Protein AF-0000000086537326 (afdb_homodimer)

InterPro domains:
  IPR001839 Transforming growth factor-beta, C-terminal [PF00019] (50-152)
  IPR001839 Transforming growth factor-beta, C-terminal [PS51362] (28-153)
  IPR001839 Transforming growth factor-beta, C-terminal [SM00204] (51-153)
  IPR015615 Transforming growth factor-beta-like [PTHR11848] (39-153)
  IPR017948 Transforming growth factor beta, conserved site [PS00250] (69-84)
  IPR029034 Cystine-knot cytokine [G3DSA:2.10.90.10] (39-153)
  IPR029034 Cystine-knot cytokine [SSF57501] (43-153)

Secondary structure (DSSP, 8-state):
--------HHHHHHHHHHHHHHHHHHHHHHHHHHHHTTTHHHHHHTTSSBSEEE--EEEGGGGT-TTTEEE-SEEE--EEESB--SS--GGG---HHHHHHHHHHHH-TTT-PPP-EEEEEEEEEEEEEE-TTS-EEEE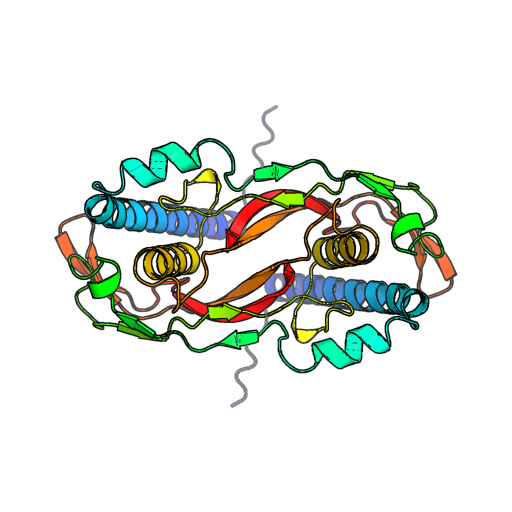EEEEEEEEEEEEE-/--------HHHHHHHHHHHHHHHHHHHHHHHHHTGGGGTHHHHHHTTSSBSEEE--EEEGGGGT-TTTEEE-SEEE--EEESB--SS--GGG---HHHHHHHHHHHH-TTT-PPP-EEEEEEEEEEEEEE-TTS-EEEEEEEEEEEEEEEEE-

Nearest PDB structures (foldseek):
  5hzw-assembly1_B-2  TM=9.729E-01  e=1.466E-15  Homo sapiens
  4fao-assembly3_M  TM=9.537E-01  e=1.421E-14  Homo sapiens
  6z3j-assembly1_A  TM=9.130E-01  e=2.292E-14  Homo sapiens
  3qb4-assembly3_A  TM=9.229E-01  e=7.576E-14  Homo sapiens
  7zjf-assembly1_B  TM=8.800E-01  e=4.986E-14  Homo sapiens

Radius of gyration: 21.29 Å; Cα contacts (8 Å, |Δi|>4): 535; chains: 2; bounding box: 53×62×52 Å

Solvent-accessible surface area (backbone atoms only — not comparable to full-atom values): 16467 Å² total; per-residue (Å²): 132,84,80,73,75,74,71,49,72,66,54,48,53,52,49,50,51,50,47,53,49,51,51,49,44,51,51,52,46,54,54,37,43,71,65,44,60,74,54,55,70,59,54,63,71,45,69,78,53,46,53,33,76,39,88,35,76,44,46,33,63,77,56,52,40,47,85,37,42,70,32,62,68,53,47,73,26,39,41,41,42,49,42,49,51,85,77,75,51,75,80,28,61,53,42,54,36,22,51,51,36,28,43,40,17,72,77,35,58,91,74,29,65,54,25,40,35,23,59,74,36,60,34,55,42,59,38,33,27,47,45,100,85,65,46,81,38,77,37,73,70,40,65,34,44,21,58,71,37,36,21,29,54,132,84,79,72,75,76,71,48,72,65,55,48,52,51,49,49,52,50,47,52,50,50,52,50,43,50,50,51,46,56,56,36,42,70,67,48,57,76,51,54,68,57,51,62,69,47,68,79,54,45,54,35,76,39,89,36,74,46,47,33,61,76,54,52,41,49,86,38,42,72,34,63,68,52,49,75,26,39,41,43,42,50,43,49,52,84,77,73,51,76,81,28,61,54,42,54,35,24,52,52,36,28,43,41,16,73,78,34,57,91,74,30,65,54,24,40,34,23,61,72,37,59,34,53,42,59,37,33,27,46,46,100,86,64,46,83,40,79,36,74,71,40,66,34,44,20,58,70,37,36,20,30,55

Sequence (306 aa):
MWSSRAMTYGELWIETRNEEATDEEDLIQRRSNLIYDTASRIRRNAKGNHCKKQSLYVEFKDIGWDSWILAPPGYDAFECAGVCSYPLTKHLTPTKHAIVQTLVSINSPQRAARACCVPTKLDPISLLYLDETGVVTYKYKYEGMVVAECGCRMWSSRAMTYGELWIETRNEEATDEEDLIQRRSNLIYDTASRIRRNAKGNHCKKQSLYVEFKDIGWDSWILAPPGYDAFECAGVCSYPLTKHLTPTKHAIVQTLVSINSPQRAARACCVPTKLDPISLLYLDETGVVTYKYKYEGMVVAECGCR

Organism: Oryzias melastigma (NCBI:txid30732)

pLDDT: mean 83.33, std 18.74, range [31.94, 98.88]

Structure (mmCIF, N/CA/C/O backbone):
data_AF-0000000086537326-model_v1
#
loop_
_entity.id
_entity.type
_entity.pdbx_description
1 polymer 'Bone morphogenetic protein 10'
#
loop_
_atom_site.group_PDB
_atom_site.id
_atom_site.type_symbol
_atom_site.label_atom_id
_atom_site.label_alt_id
_atom_site.label_comp_id
_atom_site.label_asym_id
_atom_site.label_entity_id
_atom_site.label_seq_id
_atom_site.pdbx_PDB_ins_code
_atom_site.Cartn_x
_atom_site.Cartn_y
_atom_site.Cartn_z
_atom_site.occupancy
_atom_site.B_iso_or_equiv
_atom_site.auth_seq_id
_atom_site.auth_comp_id
_atom_site.auth_asym_id
_atom_site.auth_atom_id
_atom_site.pdbx_PDB_model_num
ATOM 1 N N . MET A 1 1 ? -33.438 2.318 -22.125 1 31.94 1 MET A N 1
ATOM 2 C CA . MET A 1 1 ? -34 1.933 -20.844 1 31.94 1 MET A CA 1
ATOM 3 C C . MET A 1 1 ? -32.938 1.966 -19.734 1 31.94 1 MET A C 1
ATOM 5 O O . MET A 1 1 ? -31.953 1.242 -19.812 1 31.94 1 MET A O 1
ATOM 9 N N . TRP A 1 2 ? -32.688 3.193 -19.172 1 33.53 2 TRP A N 1
ATOM 10 C CA . TRP A 1 2 ? -31.656 3.588 -18.234 1 33.53 2 TRP A CA 1
ATOM 11 C C . TRP A 1 2 ? -31.828 2.846 -16.906 1 33.53 2 TRP A C 1
ATOM 13 O O . TRP A 1 2 ? -32.875 2.928 -16.266 1 33.53 2 TRP A O 1
ATOM 23 N N . SER A 1 3 ? -31.484 1.57 -16.875 1 38.84 3 SER A N 1
ATOM 24 C CA . SER A 1 3 ? -31.5 0.842 -15.602 1 38.84 3 SER A CA 1
ATOM 25 C C . SER A 1 3 ? -30.766 1.613 -14.516 1 38.84 3 SER A C 1
ATOM 27 O O . SER A 1 3 ? -29.547 1.783 -14.586 1 38.84 3 SER A O 1
ATOM 29 N N . SER A 1 4 ? -31.375 2.621 -13.945 1 43.84 4 SER A N 1
ATOM 30 C CA . SER A 1 4 ? -31.016 3.35 -12.727 1 43.84 4 SER A CA 1
ATOM 31 C C . SER A 1 4 ? -30.766 2.395 -11.57 1 43.84 4 SER A C 1
ATOM 33 O O . SER A 1 4 ? -31.703 1.808 -11.016 1 43.84 4 SER A O 1
ATOM 35 N N . ARG A 1 5 ? -29.797 1.729 -11.648 1 43.81 5 ARG A N 1
ATOM 36 C CA . ARG A 1 5 ? -29.469 0.963 -10.445 1 43.81 5 ARG A CA 1
ATOM 37 C C . ARG A 1 5 ? -29.562 1.832 -9.195 1 43.81 5 ARG A C 1
ATOM 39 O O . ARG A 1 5 ? -28.859 2.844 -9.086 1 43.81 5 ARG A O 1
ATOM 46 N N . ALA A 1 6 ? -30.578 1.852 -8.484 1 48.25 6 ALA A N 1
ATOM 47 C CA . ALA A 1 6 ? -30.828 2.471 -7.188 1 48.25 6 ALA A CA 1
ATOM 48 C C . ALA A 1 6 ? -29.75 2.076 -6.18 1 48.25 6 ALA A C 1
ATOM 50 O O . ALA A 1 6 ? -29.578 0.892 -5.887 1 48.25 6 ALA A O 1
ATOM 51 N N . MET A 1 7 ? -28.766 2.82 -6.121 1 50.78 7 MET A N 1
ATOM 52 C CA . MET A 1 7 ? -27.75 2.584 -5.098 1 50.78 7 MET A CA 1
ATOM 53 C C . MET A 1 7 ? -28.391 2.383 -3.73 1 50.78 7 MET A C 1
ATOM 55 O O . MET A 1 7 ? -29.312 3.113 -3.355 1 50.78 7 MET A O 1
ATOM 59 N N . THR A 1 8 ? -28.203 1.304 -3.129 1 59.75 8 THR A N 1
ATOM 60 C CA . THR A 1 8 ? -28.719 1.087 -1.781 1 59.75 8 THR A CA 1
ATOM 61 C C . THR A 1 8 ? -28.172 2.139 -0.82 1 59.75 8 THR A C 1
ATOM 63 O O . THR A 1 8 ? -27.156 2.795 -1.113 1 59.75 8 THR A O 1
ATOM 66 N N . TYR A 1 9 ? -28.953 2.367 0.201 1 57.56 9 TYR A N 1
ATOM 67 C CA . TYR A 1 9 ? -28.594 3.312 1.253 1 57.56 9 TYR A CA 1
ATOM 68 C C . TYR A 1 9 ? -27.188 3.064 1.756 1 57.56 9 TYR A C 1
ATOM 70 O O . TYR A 1 9 ? -26.453 4.012 2.053 1 57.56 9 TYR A O 1
ATOM 78 N N . GLY A 1 10 ? -26.766 1.819 1.824 1 57.97 10 GLY A N 1
ATOM 79 C CA . GLY A 1 10 ? -25.422 1.474 2.238 1 57.97 10 GLY A CA 1
ATOM 80 C C . GLY A 1 10 ? -24.359 1.92 1.247 1 57.97 10 GLY A C 1
ATOM 81 O O . GLY A 1 10 ? -23.312 2.424 1.643 1 57.97 10 GLY A O 1
ATOM 82 N N . GLU A 1 11 ? -24.641 1.682 0.073 1 58.84 11 GLU A N 1
ATOM 83 C CA . GLU A 1 11 ? -23.734 2.119 -0.985 1 58.84 11 GLU A CA 1
ATOM 84 C C . GLU A 1 11 ? -23.609 3.641 -1.004 1 58.84 11 GLU A C 1
ATOM 86 O O . GLU A 1 11 ? -22.516 4.172 -1.227 1 58.84 11 GLU A O 1
ATOM 91 N N . LEU A 1 12 ? -24.672 4.273 -0.717 1 57.16 12 LEU A N 1
ATOM 92 C CA . LEU A 1 12 ? -24.703 5.73 -0.675 1 57.16 12 LEU A CA 1
ATOM 93 C C . LEU A 1 12 ? -23.859 6.258 0.48 1 57.16 12 LEU A C 1
ATOM 95 O O . LEU A 1 12 ? -23.125 7.234 0.321 1 57.16 12 LEU A O 1
ATOM 99 N N . TRP A 1 13 ? -24.047 5.52 1.569 1 59.88 13 TRP A N 1
ATOM 100 C CA . TRP A 1 13 ? -23.281 5.922 2.742 1 59.88 13 TRP A CA 1
ATOM 101 C C . TRP A 1 13 ? -21.781 5.734 2.508 1 59.88 13 TRP A C 1
ATOM 103 O O . TRP A 1 13 ? -20.984 6.59 2.887 1 59.88 13 TRP A O 1
ATOM 113 N N . ILE A 1 14 ? -21.422 4.723 1.801 1 57.22 14 ILE A N 1
ATOM 114 C CA . ILE A 1 14 ? -20.031 4.445 1.491 1 57.22 14 ILE A CA 1
ATOM 115 C C . ILE A 1 14 ? -19.5 5.477 0.493 1 57.22 14 ILE A C 1
ATOM 117 O O . ILE A 1 14 ? -18.391 6 0.655 1 57.22 14 ILE A O 1
ATOM 121 N N . GLU A 1 15 ? -20.266 5.785 -0.392 1 60.03 15 GLU A N 1
ATOM 122 C CA . GLU A 1 15 ? -19.875 6.766 -1.4 1 60.03 15 GLU A CA 1
ATOM 123 C C . GLU A 1 15 ? -19.719 8.156 -0.785 1 60.03 15 GLU A C 1
ATOM 125 O O . GLU A 1 15 ? -18.797 8.891 -1.13 1 60.03 15 GLU A O 1
ATOM 130 N N . THR A 1 16 ? -20.594 8.516 0.042 1 60.38 16 THR A N 1
ATOM 131 C CA . THR A 1 16 ? -20.531 9.828 0.674 1 60.38 16 THR A CA 1
ATOM 132 C C . THR A 1 16 ? -19.312 9.938 1.585 1 60.38 16 THR A C 1
ATOM 134 O O . THR A 1 16 ? -18.641 10.969 1.614 1 60.38 16 THR A O 1
ATOM 137 N N . ARG A 1 17 ? -19.109 8.875 2.215 1 61.25 17 ARG A N 1
ATOM 138 C CA . ARG A 1 17 ? -17.953 8.852 3.105 1 61.25 17 ARG A CA 1
ATOM 139 C C . ARG A 1 17 ? -16.641 8.93 2.316 1 61.25 17 ARG A C 1
ATOM 141 O O . ARG A 1 17 ? -15.711 9.625 2.717 1 61.25 17 ARG A O 1
ATOM 148 N N . ASN A 1 18 ? -16.719 8.25 1.233 1 61.84 18 ASN A N 1
ATOM 149 C CA . ASN A 1 18 ? -15.555 8.281 0.348 1 61.84 18 ASN A CA 1
ATOM 150 C C . ASN A 1 18 ? -15.352 9.672 -0.257 1 61.84 18 ASN A C 1
ATOM 152 O O . ASN A 1 18 ? -14.219 10.133 -0.389 1 61.84 18 ASN A O 1
ATOM 156 N N . GLU A 1 19 ? -16.422 10.289 -0.566 1 65.12 19 GLU A N 1
ATOM 157 C CA . GLU A 1 19 ? -16.344 11.625 -1.132 1 65.12 19 GLU A CA 1
ATOM 158 C C . GLU A 1 19 ? -15.836 12.633 -0.103 1 65.12 19 GLU A C 1
ATOM 160 O O . GLU A 1 19 ? -15 13.484 -0.42 1 65.12 19 GLU A O 1
ATOM 165 N N . GLU A 1 20 ? -16.344 12.523 1.052 1 67.62 20 GLU A N 1
ATOM 166 C CA . GLU A 1 20 ? -15.883 13.406 2.127 1 67.62 20 GLU A CA 1
ATOM 167 C C . GLU A 1 20 ? -14.391 13.211 2.402 1 67.62 20 GLU A C 1
ATOM 169 O O . GLU A 1 20 ? -13.664 14.18 2.609 1 67.62 20 GLU A O 1
ATOM 174 N N . ALA A 1 21 ? -14.031 11.992 2.357 1 70.19 21 ALA A N 1
ATOM 175 C CA . ALA A 1 21 ? -12.625 11.68 2.584 1 70.19 21 ALA A CA 1
ATOM 176 C C . ALA A 1 21 ? -11.75 12.258 1.473 1 70.19 21 ALA A C 1
ATOM 178 O O . ALA A 1 21 ? -10.695 12.844 1.742 1 70.19 21 ALA A O 1
ATOM 179 N N . THR A 1 22 ? -12.234 12.156 0.281 1 70.81 22 THR A N 1
ATOM 180 C CA . THR A 1 22 ? -11.508 12.68 -0.866 1 70.81 22 THR A CA 1
ATOM 181 C C . THR A 1 22 ? -11.414 14.203 -0.796 1 70.81 22 THR A C 1
ATOM 183 O O . THR A 1 22 ? -10.367 14.781 -1.094 1 70.81 22 THR A O 1
ATOM 186 N N . ASP A 1 23 ? -12.492 14.797 -0.378 1 76.31 23 ASP A N 1
ATOM 187 C CA . ASP A 1 23 ? -12.508 16.25 -0.267 1 76.31 23 ASP A CA 1
ATOM 188 C C . ASP A 1 23 ? -11.555 16.734 0.825 1 76.31 23 ASP A C 1
ATOM 190 O O . ASP A 1 23 ? -10.875 17.75 0.658 1 76.31 23 ASP A O 1
ATOM 194 N N . GLU A 1 24 ? -11.547 15.953 1.865 1 77.81 24 GLU A N 1
ATOM 195 C CA . GLU A 1 24 ? -10.648 16.312 2.963 1 77.81 24 GLU A CA 1
ATOM 196 C C . GLU A 1 24 ? -9.188 16.172 2.549 1 77.81 24 GLU A C 1
ATOM 198 O O . GLU A 1 24 ? -8.359 17.016 2.9 1 77.81 24 GLU A O 1
ATOM 203 N N . GLU A 1 25 ? -8.953 15.172 1.833 1 76.94 25 GLU A N 1
ATOM 204 C CA . GLU A 1 25 ? -7.582 14.969 1.364 1 76.94 25 GLU A CA 1
ATOM 205 C C . GLU A 1 25 ? -7.16 16.078 0.403 1 76.94 25 GLU A C 1
ATOM 207 O O . GLU A 1 25 ? -6.008 16.516 0.424 1 76.94 25 GLU A O 1
ATOM 212 N N . ASP A 1 26 ? -8.07 16.406 -0.422 1 75.12 26 ASP A N 1
ATOM 213 C CA . ASP A 1 26 ? -7.801 17.531 -1.32 1 75.12 26 ASP A CA 1
ATOM 214 C C . ASP A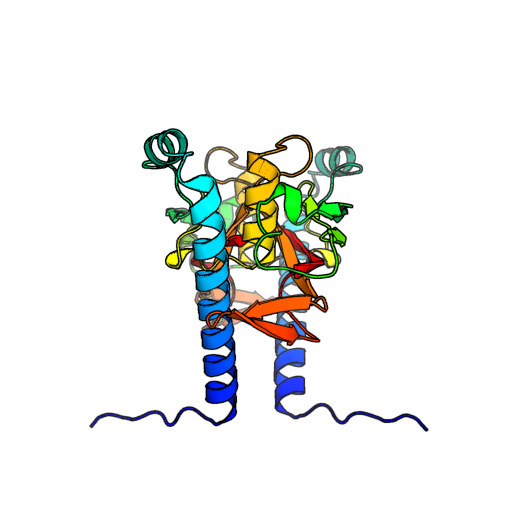 1 26 ? -7.508 18.797 -0.536 1 75.12 26 ASP A C 1
ATOM 216 O O . ASP A 1 26 ? -6.605 19.562 -0.893 1 75.12 26 ASP A O 1
ATOM 220 N N . LEU A 1 27 ? -8.25 19.031 0.444 1 75 27 LEU A N 1
ATOM 221 C CA . LEU A 1 27 ? -8.062 20.219 1.272 1 75 27 LEU A CA 1
ATOM 222 C C . LEU A 1 27 ? -6.707 20.188 1.971 1 75 27 LEU A C 1
ATOM 224 O O . LEU A 1 27 ? -6.016 21.219 2.037 1 75 27 LEU A O 1
ATOM 228 N N . ILE A 1 28 ? -6.336 19.062 2.418 1 75.88 28 ILE A N 1
ATOM 229 C CA . ILE A 1 28 ? -5.062 18.891 3.109 1 75.88 28 ILE A CA 1
ATOM 230 C C . ILE A 1 28 ? -3.912 19.203 2.156 1 75.88 28 ILE A C 1
ATOM 232 O O . ILE A 1 28 ? -2.941 19.859 2.539 1 75.88 28 ILE A O 1
ATOM 236 N N . GLN A 1 29 ? -4.062 18.719 1.008 1 73.56 29 GLN A N 1
ATOM 237 C CA . GLN A 1 29 ? -2.996 18.953 0.04 1 73.56 29 GLN A CA 1
ATOM 238 C C . GLN A 1 29 ? -2.896 20.422 -0.337 1 73.56 29 GLN A C 1
ATOM 240 O O . GLN A 1 29 ? -1.797 20.953 -0.498 1 73.56 29 GLN A O 1
ATOM 245 N N . ARG A 1 30 ? -3.98 21 -0.533 1 71.88 30 ARG A N 1
ATOM 246 C CA . ARG A 1 30 ? -3.982 22.422 -0.841 1 71.88 30 ARG A CA 1
ATOM 247 C C . ARG A 1 30 ? -3.297 23.234 0.261 1 71.88 30 ARG A C 1
ATOM 249 O O . ARG A 1 30 ? -2.541 24.156 -0.02 1 71.88 30 ARG A O 1
ATOM 256 N N . ARG A 1 31 ? -3.576 22.828 1.363 1 69.69 31 ARG A N 1
ATOM 257 C CA . ARG A 1 31 ? -2.988 23.516 2.51 1 69.69 31 ARG A CA 1
ATOM 258 C C . ARG A 1 31 ? -1.491 23.234 2.604 1 69.69 31 ARG A C 1
ATOM 260 O O . ARG A 1 31 ? -0.724 24.094 3.057 1 69.69 31 ARG A O 1
ATOM 267 N N . SER A 1 32 ? -1.117 22.109 2.199 1 68.56 32 SER A N 1
ATOM 268 C CA . SER A 1 32 ? 0.29 21.719 2.195 1 68.56 32 SER A CA 1
ATOM 269 C C . SER A 1 32 ? 1.045 22.391 1.051 1 68.56 32 SER A C 1
ATOM 271 O O . SER A 1 32 ? 2.213 22.75 1.199 1 68.56 32 SER A O 1
ATOM 273 N N . ASN A 1 33 ? 0.425 22.359 -0.082 1 59.12 33 ASN A N 1
ATOM 274 C CA . ASN A 1 33 ? 1.045 22.953 -1.261 1 59.12 33 ASN A CA 1
ATOM 275 C C . ASN A 1 33 ? 1.396 24.422 -1.028 1 59.12 33 ASN A C 1
ATOM 277 O O . ASN A 1 33 ? 2.373 24.938 -1.583 1 59.12 33 ASN A O 1
ATOM 281 N N . LEU A 1 34 ? 0.542 25.141 -0.314 1 55.34 34 LEU A N 1
ATOM 282 C CA . LEU A 1 34 ? 0.89 26.516 0.002 1 55.34 34 LEU A CA 1
ATOM 283 C C . LEU A 1 34 ? 2.275 26.594 0.632 1 55.34 34 LEU A C 1
ATOM 285 O O . LEU A 1 34 ? 2.99 27.594 0.447 1 55.34 34 LEU A O 1
ATOM 289 N N . ILE A 1 35 ? 2.639 25.609 1.314 1 53.41 35 ILE A N 1
ATOM 290 C CA . ILE A 1 35 ? 3.945 25.625 1.961 1 53.41 35 ILE A CA 1
ATOM 291 C C . ILE A 1 35 ? 5.02 25.188 0.966 1 53.41 35 ILE A C 1
ATOM 293 O O . ILE A 1 35 ? 6.125 25.734 0.957 1 53.41 35 ILE A O 1
ATOM 297 N N . TYR A 1 36 ? 4.664 24.25 0.222 1 53.47 36 TYR A N 1
ATOM 298 C CA . TYR A 1 36 ? 5.695 23.719 -0.655 1 53.47 36 TYR A CA 1
ATOM 299 C C . TYR A 1 36 ? 5.672 24.406 -2.014 1 53.47 36 TYR A C 1
ATOM 301 O O . TYR A 1 36 ? 6.285 23.922 -2.971 1 53.47 36 TYR A O 1
ATOM 309 N N . ASP A 1 37 ? 4.902 25.406 -2.191 1 47.31 37 ASP A N 1
ATOM 310 C CA . ASP A 1 37 ? 5.051 26.109 -3.453 1 47.31 37 ASP A CA 1
ATOM 311 C C . ASP A 1 37 ? 6.516 26.203 -3.871 1 47.31 37 ASP A C 1
ATOM 313 O O . ASP A 1 37 ? 6.824 26.547 -5.012 1 47.31 37 ASP A O 1
ATOM 317 N N . THR A 1 38 ? 7.426 26.422 -3.025 1 43.69 38 THR A N 1
ATOM 318 C CA . THR A 1 38 ? 8.797 26.609 -3.494 1 43.69 38 THR A CA 1
ATOM 319 C C . THR A 1 38 ? 9.32 25.344 -4.156 1 43.69 38 THR A C 1
ATOM 321 O O . THR A 1 38 ? 10.453 25.312 -4.633 1 43.69 38 THR A O 1
ATOM 324 N N . ALA A 1 39 ? 8.875 24.266 -3.842 1 42.88 39 ALA A N 1
ATOM 325 C CA . ALA A 1 39 ? 9.531 23.109 -4.445 1 42.88 39 ALA A CA 1
ATOM 326 C C . ALA A 1 39 ? 9.266 23.062 -5.949 1 42.88 39 ALA A C 1
ATOM 328 O O . ALA A 1 39 ? 8.328 22.391 -6.395 1 42.88 39 ALA A O 1
ATOM 329 N N . SER A 1 40 ? 9.078 23.938 -6.605 1 45.88 40 SER A N 1
ATOM 330 C CA . SER A 1 40 ? 9.117 24.141 -8.055 1 45.88 40 SER A CA 1
ATOM 331 C C . SER A 1 40 ? 10.055 23.141 -8.727 1 45.88 40 SER A C 1
ATOM 333 O O . SER A 1 40 ? 9.766 22.656 -9.82 1 45.88 40 SER A O 1
ATOM 335 N N . ARG A 1 41 ? 11.289 23.109 -8.25 1 44.22 41 ARG A N 1
ATOM 336 C CA . ARG A 1 41 ? 12.328 22.312 -8.883 1 44.22 41 ARG A CA 1
ATOM 337 C C . ARG A 1 41 ? 12.016 20.812 -8.75 1 44.22 41 ARG A C 1
ATOM 339 O O . ARG A 1 41 ? 12.414 20.016 -9.602 1 44.22 41 ARG A O 1
ATOM 346 N N . ILE A 1 42 ? 11.383 20.422 -7.684 1 47.5 42 ILE A N 1
ATOM 347 C CA . ILE A 1 42 ? 11.117 19 -7.496 1 47.5 42 ILE A CA 1
ATOM 348 C C . ILE A 1 42 ? 10.047 18.531 -8.484 1 47.5 42 ILE A C 1
ATOM 350 O O . ILE A 1 42 ? 10.109 17.422 -9.008 1 47.5 42 ILE A O 1
ATOM 354 N N . ARG A 1 43 ? 9.008 19.484 -8.812 1 49.97 43 ARG A N 1
ATOM 355 C CA . ARG A 1 43 ? 7.973 19.109 -9.773 1 49.97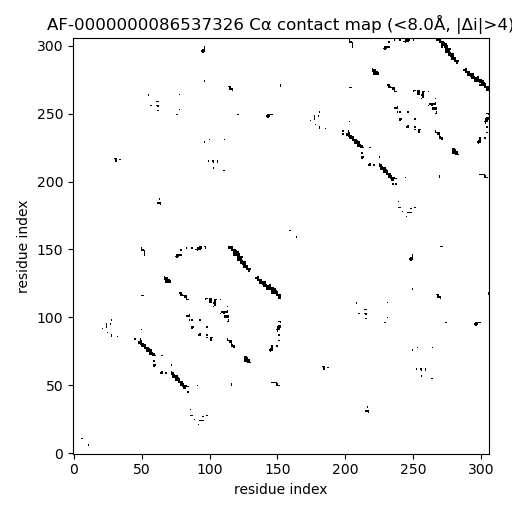 43 ARG A CA 1
ATOM 356 C C . ARG A 1 43 ? 8.594 18.75 -11.125 1 49.97 43 ARG A C 1
ATOM 358 O O . ARG A 1 43 ? 8.039 17.922 -11.859 1 49.97 43 ARG A O 1
ATOM 365 N N . ARG A 1 44 ? 9.609 19.531 -11.445 1 47.84 44 ARG A N 1
ATOM 366 C CA . ARG A 1 44 ? 10.117 19.359 -12.797 1 47.84 44 ARG A CA 1
ATOM 367 C C . ARG A 1 44 ? 10.641 17.938 -13.008 1 47.84 44 ARG A C 1
ATOM 369 O O . ARG A 1 44 ? 10.492 17.359 -14.086 1 47.84 44 ARG A O 1
ATOM 376 N N . ASN A 1 45 ? 11.383 17.531 -12.047 1 46.19 45 ASN A N 1
ATOM 377 C CA . ASN A 1 45 ? 12.039 16.25 -12.258 1 46.19 45 ASN A CA 1
ATOM 378 C C . ASN A 1 45 ? 11.07 15.078 -12.094 1 46.19 45 ASN A C 1
ATOM 380 O O . ASN A 1 45 ? 11.406 13.938 -12.406 1 46.19 45 ASN A O 1
ATOM 384 N N . ALA A 1 46 ? 9.938 15.375 -11.438 1 52.62 46 ALA A N 1
ATOM 385 C CA . ALA A 1 46 ? 8.969 14.305 -11.195 1 52.62 46 ALA A CA 1
ATOM 386 C C . ALA A 1 46 ? 8.266 13.906 -12.484 1 52.62 46 ALA A C 1
ATOM 388 O O . ALA A 1 46 ? 7.43 12.992 -12.484 1 52.62 46 ALA A O 1
ATOM 389 N N . LYS A 1 47 ? 8.336 14.664 -13.43 1 54.44 47 LYS A N 1
ATOM 390 C CA . LYS A 1 47 ? 7.523 14.5 -14.641 1 54.44 47 LYS A CA 1
ATOM 391 C C . LYS A 1 47 ? 7.578 13.062 -15.148 1 54.44 47 LYS A C 1
ATOM 393 O O . LYS A 1 47 ? 6.578 12.539 -15.641 1 54.44 47 LYS A O 1
ATOM 398 N N . GLY A 1 48 ? 8.656 12.367 -15.031 1 64.69 48 GLY A N 1
ATOM 399 C CA . GLY A 1 48 ? 8.672 11.18 -15.859 1 64.69 48 GLY A CA 1
ATOM 400 C C . GLY A 1 48 ? 8.43 9.898 -15.086 1 64.69 48 GLY A C 1
ATOM 401 O O . GLY A 1 48 ? 7.91 8.922 -15.625 1 64.69 48 GLY A O 1
ATOM 402 N N . ASN A 1 49 ? 8.719 9.773 -13.688 1 86.94 49 ASN A N 1
ATOM 403 C CA . ASN A 1 49 ? 8.633 8.453 -13.062 1 86.94 49 ASN A CA 1
ATOM 404 C C . ASN A 1 49 ? 7.641 8.445 -11.906 1 86.94 49 ASN A C 1
ATOM 406 O O . ASN A 1 49 ? 7.984 8.039 -10.797 1 86.94 49 ASN A O 1
ATOM 410 N N . HIS A 1 50 ? 6.348 8.914 -12.281 1 92.38 50 HIS A N 1
ATOM 411 C CA . HIS A 1 50 ? 5.324 8.953 -11.242 1 92.38 50 HIS A CA 1
ATOM 412 C C . HIS A 1 50 ? 4.66 7.59 -11.07 1 92.38 50 HIS A C 1
ATOM 414 O O . HIS A 1 50 ? 4.676 6.766 -11.984 1 92.38 50 HIS A O 1
ATOM 420 N N . CYS A 1 51 ? 4.094 7.434 -9.945 1 96.56 51 CYS A N 1
ATOM 421 C CA . CYS A 1 51 ? 3.357 6.215 -9.633 1 96.56 51 CYS A CA 1
ATOM 422 C C . CYS A 1 51 ? 2.268 5.957 -10.672 1 96.56 51 CYS A C 1
ATOM 424 O O . CYS A 1 51 ? 1.393 6.801 -10.875 1 96.56 51 CYS A O 1
ATOM 426 N N . LYS A 1 52 ? 2.361 4.809 -11.281 1 96.62 52 LYS A N 1
ATOM 427 C CA . LYS A 1 52 ? 1.372 4.457 -12.297 1 96.62 52 LYS A CA 1
ATOM 428 C C . LYS A 1 52 ? 1.344 2.953 -12.539 1 96.62 52 LYS A C 1
ATOM 430 O O . LYS A 1 52 ? 2.26 2.234 -12.133 1 96.62 52 LYS A O 1
ATOM 435 N N . LYS A 1 53 ? 0.262 2.586 -13.195 1 97.62 53 LYS A N 1
ATOM 436 C CA . LYS A 1 53 ? 0.115 1.197 -13.617 1 97.62 53 LYS A CA 1
ATOM 437 C C . LYS A 1 53 ? 1.052 0.875 -14.781 1 97.62 53 LYS A C 1
ATOM 439 O O . LYS A 1 53 ? 1.13 1.632 -15.75 1 97.62 53 LYS A O 1
ATOM 444 N N . GLN A 1 54 ? 1.809 -0.192 -14.625 1 97.38 54 GLN A N 1
ATOM 445 C CA . GLN A 1 54 ? 2.744 -0.625 -15.656 1 97.38 54 GLN A CA 1
ATOM 446 C C . GLN A 1 54 ? 2.471 -2.066 -16.078 1 97.38 54 GLN A C 1
ATOM 448 O O . GLN A 1 54 ? 1.864 -2.834 -15.328 1 97.38 54 GLN A O 1
ATOM 453 N N . SER A 1 55 ? 2.92 -2.391 -17.281 1 98.06 55 SER A N 1
ATOM 454 C CA . SER A 1 55 ? 2.701 -3.732 -17.797 1 98.06 55 SER A CA 1
ATOM 455 C C . SER A 1 55 ? 3.533 -4.766 -17.047 1 98.06 55 SER A C 1
ATOM 457 O O . SER A 1 55 ? 4.672 -4.492 -16.672 1 98.06 55 SER A O 1
ATOM 459 N N . LEU A 1 56 ? 2.912 -5.883 -16.797 1 98.25 56 LEU A N 1
ATOM 460 C CA . LEU A 1 56 ? 3.559 -7.062 -16.234 1 98.25 56 LEU A CA 1
ATOM 461 C C . LEU A 1 56 ? 2.787 -8.328 -16.594 1 98.25 56 LEU A C 1
ATOM 463 O O . LEU A 1 56 ? 1.695 -8.562 -16.078 1 98.25 56 LEU A O 1
ATOM 467 N N . TYR A 1 57 ? 3.266 -9.086 -17.438 1 98.56 57 TYR A N 1
ATOM 468 C CA . TYR A 1 57 ? 2.691 -10.383 -17.781 1 98.56 57 TYR A CA 1
ATOM 469 C C . TYR A 1 57 ? 3.305 -11.492 -16.922 1 98.56 57 TYR A C 1
ATOM 471 O O . TYR A 1 57 ? 4.523 -11.539 -16.75 1 98.56 57 TYR A O 1
ATOM 479 N N . VAL A 1 58 ? 2.494 -12.336 -16.422 1 98 58 VAL A N 1
ATOM 480 C CA . VAL A 1 58 ? 2.943 -13.406 -15.531 1 98 58 VAL A CA 1
ATOM 481 C C . VAL A 1 58 ? 2.543 -14.758 -16.109 1 98 58 VAL A C 1
ATOM 483 O O . VAL A 1 58 ? 1.378 -14.977 -16.453 1 98 58 VAL A O 1
ATOM 486 N N . GLU A 1 59 ? 3.527 -15.586 -16.203 1 97.56 59 GLU A N 1
ATOM 487 C CA . GLU A 1 59 ? 3.266 -16.984 -16.5 1 97.56 59 GLU A CA 1
ATOM 488 C C . GLU A 1 59 ? 3.248 -17.828 -15.227 1 97.56 59 GLU A C 1
ATOM 490 O O . GLU A 1 59 ? 4.188 -17.781 -14.43 1 97.56 59 GLU A O 1
ATOM 495 N N . PHE A 1 60 ? 2.207 -18.641 -15.125 1 96.06 60 PHE A N 1
ATOM 496 C CA . PHE A 1 60 ? 2.055 -19.406 -13.891 1 96.06 60 PHE A CA 1
ATOM 497 C C . PHE A 1 60 ? 3.203 -20.391 -13.727 1 96.06 60 PHE A C 1
ATOM 499 O O . PHE A 1 60 ? 3.617 -20.688 -12.609 1 96.06 60 PHE A O 1
ATOM 506 N N . LYS A 1 61 ? 3.703 -20.781 -14.75 1 94.69 61 LYS A N 1
ATOM 507 C CA . LYS A 1 61 ? 4.848 -21.688 -14.695 1 94.69 61 LYS A CA 1
ATOM 508 C C . LYS A 1 61 ? 6.051 -21 -14.047 1 94.69 61 LYS A C 1
ATOM 510 O O . LYS A 1 61 ? 6.805 -21.641 -13.305 1 94.69 61 LYS A O 1
ATOM 515 N N . ASP A 1 62 ? 6.262 -19.703 -14.297 1 92.75 62 ASP A N 1
ATOM 516 C CA . ASP A 1 62 ? 7.422 -18.969 -13.805 1 92.75 62 ASP A CA 1
ATOM 517 C C . ASP A 1 62 ? 7.379 -18.828 -12.289 1 92.75 62 ASP A C 1
ATOM 519 O O . ASP A 1 62 ? 8.414 -18.625 -11.648 1 92.75 62 ASP A O 1
ATOM 523 N N . ILE A 1 63 ? 6.18 -18.953 -11.719 1 93.31 63 ILE A N 1
ATOM 524 C CA . ILE A 1 63 ? 6.074 -18.766 -10.273 1 93.31 63 ILE A CA 1
ATOM 525 C C . ILE A 1 63 ? 5.723 -20.094 -9.609 1 93.31 63 ILE A C 1
ATOM 527 O O . ILE A 1 63 ? 5.367 -20.141 -8.43 1 93.31 63 ILE A O 1
ATOM 531 N N . GLY A 1 64 ? 5.668 -21.109 -10.375 1 91.19 64 GLY A N 1
ATOM 532 C CA . GLY A 1 64 ? 5.492 -22.453 -9.844 1 91.19 64 GLY A CA 1
ATOM 533 C C . GLY A 1 64 ? 4.039 -22.797 -9.586 1 91.19 64 GLY A C 1
ATOM 534 O O . GLY A 1 64 ? 3.746 -23.688 -8.781 1 91.19 64 GLY A O 1
ATOM 535 N N . TRP 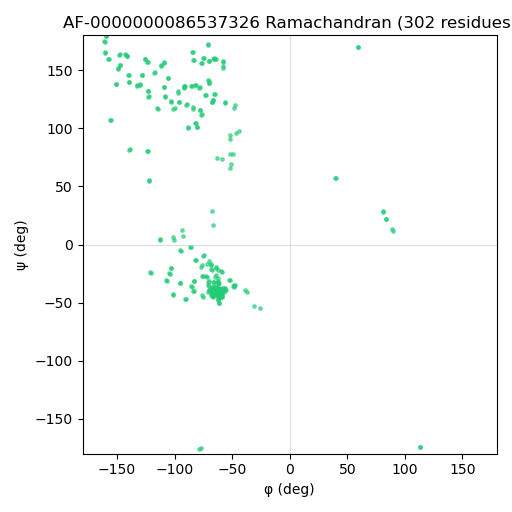A 1 65 ? 3.141 -22.094 -10.242 1 93.12 65 TRP A N 1
ATOM 536 C CA . TRP A 1 65 ? 1.725 -22.312 -9.977 1 93.12 65 TRP A CA 1
ATOM 537 C C . TRP A 1 65 ? 1.104 -23.203 -11.055 1 93.12 65 TRP A C 1
ATOM 539 O O . TRP A 1 65 ? -0.084 -23.531 -10.992 1 93.12 65 TRP A O 1
ATOM 549 N N . ASP A 1 66 ? 1.889 -23.625 -11.875 1 93.19 66 ASP A N 1
ATOM 550 C CA . ASP A 1 66 ? 1.373 -24.422 -12.984 1 93.19 66 ASP A CA 1
ATOM 551 C C . ASP A 1 66 ? 0.979 -25.828 -12.523 1 93.19 66 ASP A C 1
ATOM 553 O O . ASP A 1 66 ? 0.294 -26.547 -13.25 1 93.19 66 ASP A O 1
ATOM 557 N N . SER A 1 67 ? 1.272 -26.234 -11.367 1 91.12 67 SER A N 1
ATOM 558 C CA . SER A 1 67 ? 0.898 -27.547 -10.852 1 91.12 67 SER A CA 1
ATOM 559 C C . SER A 1 67 ? -0.58 -27.578 -10.477 1 91.12 67 SER A C 1
ATOM 561 O O . SER A 1 67 ? -1.184 -28.656 -10.438 1 91.12 67 SER A O 1
ATOM 563 N N . TRP A 1 68 ? -1.084 -26.438 -10.141 1 92.69 68 TRP A N 1
ATOM 564 C CA . TRP A 1 68 ? -2.471 -26.453 -9.688 1 92.69 68 TRP A CA 1
ATOM 565 C C . TRP A 1 68 ? -3.348 -25.578 -10.57 1 92.69 68 TRP A C 1
ATOM 567 O O . TRP A 1 68 ? -4.57 -25.734 -10.602 1 92.69 68 TRP A O 1
ATOM 577 N N . ILE A 1 69 ? -2.797 -24.609 -11.227 1 95.56 69 ILE A N 1
ATOM 578 C CA . ILE A 1 69 ? -3.561 -23.828 -12.195 1 95.56 69 ILE A CA 1
ATOM 579 C C . ILE A 1 69 ? -3.471 -24.484 -13.57 1 95.56 69 ILE A C 1
ATOM 581 O O . ILE A 1 69 ? -2.385 -24.594 -14.141 1 95.56 69 ILE A O 1
ATOM 585 N N . LEU A 1 70 ? -4.598 -24.828 -14.07 1 97.5 70 LEU A N 1
ATOM 586 C CA . LEU A 1 70 ? -4.648 -25.531 -15.344 1 97.5 70 LEU A CA 1
ATOM 587 C C . LEU A 1 70 ? -4.758 -24.547 -16.5 1 97.5 70 LEU A C 1
ATOM 589 O O . LEU A 1 70 ? -4.176 -24.781 -17.562 1 97.5 70 LEU A O 1
ATOM 593 N N . ALA A 1 71 ? -5.621 -23.625 -16.375 1 97.94 71 ALA A N 1
ATOM 594 C CA . ALA A 1 71 ? -5.805 -22.594 -17.406 1 97.94 71 ALA A CA 1
ATOM 595 C C . ALA A 1 71 ? -6.262 -21.281 -16.781 1 97.94 71 ALA A C 1
ATOM 597 O O . ALA A 1 71 ? -7.008 -21.266 -15.797 1 97.94 71 ALA A O 1
ATOM 598 N N . PRO A 1 72 ? -5.945 -20.047 -17.391 1 98.5 72 PRO A N 1
ATOM 599 C CA . PRO A 1 72 ? -5.016 -19.891 -18.516 1 98.5 72 PRO A CA 1
ATOM 600 C C . PRO A 1 72 ? -3.561 -20.125 -18.125 1 98.5 72 PRO A C 1
ATOM 602 O O . PRO A 1 72 ? -3.27 -20.344 -16.938 1 98.5 72 PRO A O 1
ATOM 605 N N . PRO A 1 73 ? -2.594 -20.156 -19.125 1 98.25 73 PRO A N 1
ATOM 606 C CA . PRO A 1 73 ? -1.185 -20.359 -18.766 1 98.25 73 PRO A CA 1
ATOM 607 C C . PRO A 1 73 ? -0.566 -19.125 -18.109 1 98.25 73 PRO A C 1
ATOM 609 O O . PRO A 1 73 ? 0.45 -19.25 -17.422 1 98.25 73 PRO A O 1
ATOM 612 N N . GLY A 1 74 ? -1.107 -18 -18.438 1 98.5 74 GLY A N 1
ATOM 613 C CA . GLY A 1 74 ? -0.643 -16.734 -17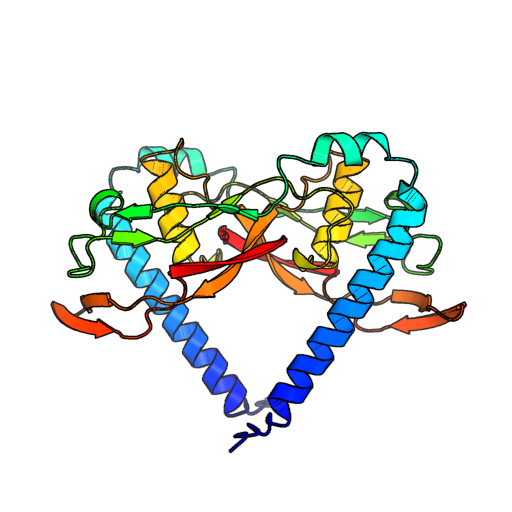.906 1 98.5 74 GLY A CA 1
ATOM 614 C C . GLY A 1 74 ? -1.658 -15.609 -18.047 1 98.5 74 GLY A C 1
ATOM 615 O O . GLY A 1 74 ? -2.771 -15.836 -18.531 1 98.5 74 GLY A O 1
ATOM 616 N N . TYR A 1 75 ? -1.353 -14.484 -17.516 1 98.62 75 TYR A N 1
ATOM 617 C CA . TYR A 1 75 ? -2.283 -13.359 -17.547 1 98.62 75 TYR A CA 1
ATOM 618 C C . TYR A 1 75 ? -1.549 -12.039 -17.375 1 98.62 75 TYR A C 1
ATOM 620 O O . TYR A 1 75 ? -0.384 -12.016 -16.969 1 98.62 75 TYR A O 1
ATOM 628 N N . ASP A 1 76 ? -2.176 -11.016 -17.781 1 98.75 76 ASP A N 1
ATOM 629 C CA . ASP A 1 76 ? -1.653 -9.672 -17.531 1 98.75 76 ASP A CA 1
ATOM 630 C C . ASP A 1 76 ? -1.986 -9.211 -16.125 1 98.75 76 ASP A C 1
ATOM 632 O O . ASP A 1 76 ? -3.09 -8.727 -15.867 1 98.75 76 ASP A O 1
ATOM 636 N N . ALA A 1 77 ? -0.969 -9.305 -15.25 1 98.81 77 ALA A N 1
ATOM 637 C CA . ALA A 1 77 ? -1.165 -8.945 -13.852 1 98.81 77 ALA A CA 1
ATOM 638 C C . ALA A 1 77 ? -1.017 -7.441 -13.648 1 98.81 77 ALA A C 1
ATOM 640 O O . ALA A 1 77 ? -1.621 -6.867 -12.734 1 98.81 77 ALA A O 1
ATOM 641 N N . PHE A 1 78 ? -0.187 -6.84 -14.445 1 98.62 78 PHE A N 1
ATOM 642 C CA . PHE A 1 78 ? 0.244 -5.457 -14.297 1 98.62 78 PHE A CA 1
ATOM 643 C C . PHE A 1 78 ? 0.924 -5.246 -12.945 1 98.62 78 PHE A C 1
ATOM 645 O O . PHE A 1 78 ? 1.047 -6.18 -12.156 1 98.62 78 PHE A O 1
ATOM 652 N N . GLU A 1 79 ? 1.53 -4.121 -12.766 1 98.31 79 GLU A N 1
ATOM 653 C CA . GLU A 1 79 ? 2.15 -3.723 -11.5 1 98.31 79 GLU A CA 1
ATOM 654 C C . GLU A 1 79 ? 2.059 -2.213 -11.297 1 98.31 79 GLU A C 1
ATOM 656 O O . GLU A 1 79 ? 1.809 -1.466 -12.25 1 98.31 79 GLU A O 1
ATOM 661 N N . CYS A 1 80 ? 2.094 -1.829 -10.047 1 98.06 80 CYS A N 1
ATOM 662 C CA . CYS A 1 80 ? 2.205 -0.413 -9.711 1 98.06 80 CYS A CA 1
ATOM 663 C C . CYS A 1 80 ? 3.654 -0.029 -9.438 1 98.06 80 CYS A C 1
ATOM 665 O O . CYS A 1 80 ? 4.312 -0.635 -8.594 1 98.06 80 CYS A O 1
ATOM 667 N N . ALA A 1 81 ? 4.117 0.921 -10.195 1 95.94 81 ALA A N 1
ATOM 668 C CA . ALA A 1 81 ? 5.504 1.352 -10.055 1 95.94 81 ALA A CA 1
ATOM 669 C C . ALA A 1 81 ? 5.633 2.861 -10.242 1 95.94 81 ALA A C 1
ATOM 671 O O . ALA A 1 81 ? 4.73 3.506 -10.781 1 95.94 81 ALA A O 1
ATOM 672 N N . GLY A 1 82 ? 6.793 3.377 -9.797 1 94.81 82 GLY A N 1
ATOM 673 C CA . GLY A 1 82 ? 7.051 4.809 -9.852 1 94.81 82 GLY A CA 1
ATOM 674 C C . GLY A 1 82 ? 7.137 5.457 -8.484 1 94.81 82 GLY A C 1
ATOM 675 O O . GLY A 1 82 ? 7.059 4.773 -7.465 1 94.81 82 GLY A O 1
ATOM 676 N N . VAL A 1 83 ? 7.254 6.762 -8.453 1 94.38 83 VAL A N 1
ATOM 677 C CA . VAL A 1 83 ? 7.551 7.484 -7.215 1 94.38 83 VAL A CA 1
ATOM 678 C C . VAL A 1 83 ? 6.316 8.258 -6.762 1 94.38 83 VAL A C 1
ATOM 680 O O . VAL A 1 83 ? 5.633 8.883 -7.578 1 94.38 83 VAL A O 1
ATOM 683 N N . CYS A 1 84 ? 6.098 8.125 -5.449 1 94.19 84 CYS A N 1
ATOM 684 C CA . CYS A 1 84 ? 5.102 8.984 -4.816 1 94.19 84 CYS A CA 1
ATOM 685 C C . CYS A 1 84 ? 5.73 10.289 -4.344 1 94.19 84 CYS A C 1
ATOM 687 O O . CYS A 1 84 ? 6.375 10.328 -3.291 1 94.19 84 CYS A O 1
ATOM 689 N N . SER A 1 85 ? 5.5 11.289 -5.141 1 89.06 85 SER A N 1
ATOM 690 C CA . SER A 1 85 ? 6.098 12.586 -4.848 1 89.06 85 SER A CA 1
ATOM 691 C C . SER A 1 85 ? 5.031 13.641 -4.59 1 89.06 85 SER A C 1
ATOM 693 O O . SER A 1 85 ? 3.982 13.641 -5.238 1 89.06 85 SER A O 1
ATOM 695 N N . TYR A 1 86 ? 5.457 14.531 -3.717 1 86.88 86 TYR A N 1
ATOM 696 C CA . TYR A 1 86 ? 4.512 15.594 -3.379 1 86.88 86 TYR A CA 1
ATOM 697 C C . TYR A 1 86 ? 4.465 16.656 -4.473 1 86.88 86 TYR A C 1
ATOM 699 O O . TYR A 1 86 ? 5.496 17.016 -5.031 1 86.88 86 TYR A O 1
ATOM 707 N N . PRO A 1 87 ? 3.301 17.125 -4.879 1 87.69 87 PRO A N 1
ATOM 708 C CA . PRO A 1 87 ? 1.962 16.812 -4.367 1 87.69 87 PRO A CA 1
ATOM 709 C C . PRO A 1 87 ? 1.396 15.516 -4.93 1 87.69 87 PRO A C 1
ATOM 711 O O . PRO A 1 87 ? 1.646 15.172 -6.09 1 87.69 87 PRO A O 1
ATOM 714 N N . LEU A 1 88 ? 0.813 14.797 -4.027 1 87.56 88 LEU A N 1
ATOM 715 C CA . LEU A 1 88 ? 0.153 13.57 -4.465 1 87.56 88 LEU A CA 1
ATOM 716 C C . LEU A 1 88 ? -1.171 13.883 -5.156 1 87.56 88 LEU A C 1
ATOM 718 O O . LEU A 1 88 ? -2.113 14.359 -4.516 1 87.56 88 LEU A O 1
ATOM 722 N N . THR A 1 89 ? -1.223 13.641 -6.418 1 84.06 89 THR A N 1
ATOM 723 C CA . THR A 1 89 ? -2.4 13.977 -7.211 1 84.06 89 THR A CA 1
ATOM 724 C C . THR A 1 89 ? -3.594 13.117 -6.797 1 84.06 89 THR A C 1
ATOM 726 O O . THR A 1 89 ? -3.422 12.047 -6.223 1 84.06 89 THR A O 1
ATOM 729 N N . LYS A 1 90 ? -4.75 13.641 -7.148 1 83 90 LYS A N 1
ATOM 730 C CA . LYS A 1 90 ? -6.008 13.016 -6.746 1 83 90 LYS A CA 1
ATOM 731 C C . LYS A 1 90 ? -6.133 11.609 -7.32 1 83 90 LYS A C 1
ATOM 733 O O . LYS A 1 90 ? -6.719 10.727 -6.691 1 83 90 LYS A O 1
ATOM 738 N N . HIS A 1 91 ? -5.617 11.375 -8.453 1 88.06 91 HIS A N 1
ATOM 739 C CA . HIS A 1 91 ? -5.781 10.078 -9.102 1 88.06 91 HIS A CA 1
ATOM 740 C C . HIS A 1 91 ? -5.02 8.992 -8.352 1 88.06 91 HIS A C 1
ATOM 742 O O . HIS A 1 91 ? -5.285 7.801 -8.539 1 88.06 91 HIS A O 1
ATOM 748 N N . LEU A 1 92 ? -4.09 9.469 -7.516 1 91.62 92 LEU A N 1
ATOM 749 C CA . LEU A 1 92 ? -3.332 8.508 -6.719 1 91.62 92 LEU A CA 1
ATOM 750 C C . LEU A 1 92 ? -4.074 8.164 -5.43 1 91.62 92 LEU A C 1
ATOM 752 O O . LEU A 1 92 ? -3.619 7.324 -4.652 1 91.62 92 LEU A O 1
ATOM 756 N N . THR A 1 93 ? -5.137 8.727 -5.199 1 90.69 93 THR A N 1
ATOM 757 C CA . THR A 1 93 ? -6 8.492 -4.051 1 90.69 93 THR A CA 1
ATOM 758 C C . THR A 1 93 ? -5.176 8.297 -2.781 1 90.69 93 THR A C 1
ATOM 760 O O . THR A 1 93 ? -5.328 7.297 -2.078 1 90.69 93 THR A O 1
ATOM 763 N N . PRO A 1 94 ? -4.359 9.289 -2.451 1 94.81 94 PRO A N 1
ATOM 764 C CA . PRO A 1 94 ? -3.504 9.117 -1.274 1 94.81 94 PRO A CA 1
ATOM 765 C C . PRO A 1 94 ? -4.289 9.156 0.035 1 94.81 94 PRO A C 1
ATOM 767 O O . PRO A 1 94 ? -5.254 9.914 0.158 1 94.81 94 PRO A O 1
ATOM 770 N N . THR A 1 95 ? -3.883 8.281 0.986 1 95.38 95 THR A N 1
ATOM 771 C CA . THR A 1 95 ? -4.379 8.438 2.35 1 95.38 95 THR A CA 1
ATOM 772 C C . THR A 1 95 ? -3.773 9.68 3.006 1 95.38 95 THR A C 1
ATOM 774 O O . THR A 1 95 ? -2.738 10.18 2.561 1 95.38 95 THR A O 1
ATOM 777 N N . LYS A 1 96 ? -4.445 10.18 4.023 1 94.69 96 LYS A N 1
ATOM 778 C CA . LYS A 1 96 ? -3.859 11.281 4.781 1 94.69 96 LYS A CA 1
ATOM 779 C C . LYS A 1 96 ? -2.482 10.898 5.324 1 94.69 96 LYS A C 1
ATOM 781 O O . LYS A 1 96 ? -1.552 11.711 5.285 1 94.69 96 LYS A O 1
ATOM 786 N N . HIS A 1 97 ? -2.406 9.656 5.746 1 97.94 97 HIS A N 1
ATOM 787 C CA . HIS A 1 97 ? -1.119 9.188 6.242 1 97.94 97 HIS A CA 1
ATOM 788 C C . HIS A 1 97 ? -0.051 9.25 5.156 1 97.94 97 HIS A C 1
ATOM 790 O O . HIS A 1 97 ? 1.092 9.625 5.426 1 97.94 97 HIS A O 1
ATOM 796 N N . ALA A 1 98 ? -0.401 8.844 3.984 1 97.44 98 ALA A N 1
ATOM 797 C CA . ALA A 1 98 ? 0.547 8.875 2.875 1 97.44 98 ALA A CA 1
ATOM 798 C C . ALA A 1 98 ? 1.03 10.297 2.605 1 97.44 98 ALA A C 1
ATOM 800 O O . ALA A 1 98 ? 2.209 10.516 2.32 1 97.44 98 ALA A O 1
ATOM 801 N N . ILE A 1 99 ? 0.147 11.25 2.666 1 95 99 ILE A N 1
ATOM 802 C CA . ILE A 1 99 ? 0.498 12.656 2.469 1 95 99 ILE A CA 1
ATOM 803 C C . ILE A 1 99 ? 1.478 13.094 3.555 1 95 99 ILE A C 1
ATOM 805 O O . ILE A 1 99 ? 2.527 13.672 3.256 1 95 99 ILE A O 1
ATOM 809 N N . VAL A 1 100 ? 1.17 12.766 4.789 1 95.81 100 VAL A N 1
ATOM 810 C CA . VAL A 1 100 ? 1.995 13.148 5.934 1 95.81 100 VAL A CA 1
ATOM 811 C C . VAL A 1 100 ? 3.387 12.531 5.789 1 95.81 100 VAL A C 1
ATOM 813 O O . VAL A 1 100 ? 4.395 13.227 5.926 1 95.81 100 VAL A O 1
ATOM 816 N N . GLN A 1 101 ? 3.373 11.242 5.527 1 96.5 101 GLN A N 1
ATOM 817 C CA . GLN A 1 101 ? 4.637 10.523 5.398 1 96.5 101 GLN A CA 1
ATOM 818 C C . GLN A 1 101 ? 5.5 11.125 4.293 1 96.5 101 GLN A C 1
ATOM 820 O O . GLN A 1 101 ? 6.719 11.25 4.449 1 96.5 101 GLN A O 1
ATOM 825 N N . THR A 1 102 ? 4.891 11.406 3.178 1 94.81 102 THR A N 1
ATOM 826 C CA . THR A 1 102 ? 5.609 11.992 2.051 1 94.81 102 THR A CA 1
ATOM 827 C C . THR A 1 102 ? 6.176 13.359 2.422 1 94.81 102 THR A C 1
ATOM 829 O O . THR A 1 102 ? 7.32 13.672 2.094 1 94.81 102 THR A O 1
ATOM 832 N N . LEU A 1 103 ? 5.398 14.164 3.1 1 93.31 103 LEU A N 1
ATOM 833 C CA . LEU A 1 103 ? 5.859 15.484 3.529 1 93.31 103 LEU A CA 1
ATOM 834 C C . LEU A 1 103 ? 7.031 15.359 4.496 1 93.31 103 LEU A C 1
ATOM 836 O O . LEU A 1 103 ? 7.996 16.125 4.406 1 93.31 103 LEU A O 1
ATOM 840 N N . VAL A 1 104 ? 6.926 14.406 5.418 1 95.25 104 VAL A N 1
ATOM 841 C CA . VAL A 1 104 ? 8.016 14.18 6.355 1 95.25 104 VAL A CA 1
ATOM 842 C C . VAL A 1 104 ? 9.281 13.789 5.59 1 95.25 104 VAL A C 1
ATOM 844 O O . VAL A 1 104 ? 10.375 14.281 5.887 1 95.25 104 VAL A O 1
ATOM 847 N N . SER A 1 105 ? 9.062 12.891 4.629 1 93.81 105 SER A N 1
ATOM 848 C CA . SER A 1 105 ? 10.195 12.375 3.871 1 93.81 105 SER A CA 1
ATOM 849 C C . SER A 1 105 ? 10.891 13.484 3.09 1 93.81 105 SER A C 1
ATOM 851 O O . SER A 1 105 ? 12.094 13.414 2.824 1 93.81 105 SER A O 1
ATOM 853 N N . ILE A 1 106 ? 10.18 14.461 2.646 1 88.81 106 ILE A N 1
ATOM 854 C CA . ILE A 1 106 ? 10.742 15.578 1.895 1 88.81 106 ILE A CA 1
ATOM 855 C C . ILE A 1 106 ? 11.672 16.391 2.791 1 88.81 106 ILE A C 1
ATOM 857 O O . ILE A 1 106 ? 12.773 16.75 2.379 1 88.81 106 ILE A O 1
ATOM 861 N N . ASN A 1 107 ? 11.266 16.594 3.984 1 88.12 107 ASN A N 1
ATOM 862 C CA . ASN A 1 107 ? 12.023 17.438 4.906 1 88.12 107 ASN A CA 1
ATOM 863 C C . ASN A 1 107 ? 13.109 16.641 5.625 1 88.12 107 ASN A C 1
ATOM 865 O O . ASN A 1 107 ? 14.164 17.188 5.965 1 88.12 107 ASN A O 1
ATOM 869 N N . SER A 1 108 ? 12.758 15.352 5.918 1 92.44 108 SER A N 1
ATOM 870 C CA . SER A 1 108 ? 13.656 14.477 6.66 1 92.44 108 SER A CA 1
ATOM 871 C C . SER A 1 108 ? 13.648 13.062 6.09 1 92.44 108 SER A C 1
ATOM 873 O O . SER A 1 108 ? 13.078 12.148 6.691 1 92.44 108 SER A O 1
ATOM 875 N N . PRO A 1 109 ? 14.406 12.898 5.047 1 92 109 PRO A N 1
ATOM 876 C CA . PRO A 1 109 ? 14.398 11.594 4.379 1 92 109 PRO A CA 1
ATOM 877 C C . PRO A 1 109 ? 14.922 10.477 5.273 1 92 109 PRO A C 1
ATOM 879 O O . PRO A 1 109 ? 14.602 9.305 5.051 1 92 109 PRO A O 1
ATOM 882 N N . GLN A 1 110 ? 15.656 10.766 6.316 1 94.06 110 GLN A N 1
ATOM 883 C CA . GLN A 1 110 ? 16.219 9.75 7.199 1 94.06 110 GLN A CA 1
ATOM 884 C C . GLN A 1 110 ? 15.203 9.273 8.219 1 94.06 110 GLN A C 1
ATOM 886 O O . GLN A 1 110 ? 15.391 8.234 8.859 1 94.06 110 GLN A O 1
ATOM 891 N N . ARG A 1 111 ? 14.141 10.055 8.289 1 93.94 111 ARG A N 1
ATOM 892 C CA . ARG A 1 111 ? 13.148 9.742 9.312 1 93.94 111 ARG A CA 1
ATOM 893 C C . ARG A 1 111 ? 12.023 8.883 8.742 1 93.94 111 ARG A C 1
ATOM 895 O O . ARG A 1 111 ? 11.414 8.094 9.461 1 93.94 111 ARG A O 1
ATOM 902 N N . ALA A 1 112 ? 11.789 9.172 7.52 1 93.56 112 ALA A N 1
ATOM 903 C CA . ALA A 1 112 ? 10.672 8.445 6.918 1 93.56 112 ALA A CA 1
ATOM 904 C C . ALA A 1 112 ? 10.883 8.266 5.418 1 93.56 112 ALA A C 1
ATOM 906 O O . ALA A 1 112 ? 11.344 9.188 4.734 1 93.56 112 ALA A O 1
ATOM 907 N N . ALA A 1 113 ? 10.547 7.055 4.977 1 91.06 113 ALA A N 1
ATOM 908 C CA . ALA A 1 113 ? 10.5 6.855 3.531 1 91.06 113 ALA A CA 1
ATOM 909 C C . ALA A 1 113 ? 9.258 7.492 2.926 1 91.06 113 ALA A C 1
ATOM 911 O O . ALA A 1 113 ? 8.312 7.832 3.646 1 91.06 113 ALA A O 1
ATOM 912 N N . ARG A 1 114 ? 9.289 7.738 1.641 1 92.31 114 ARG A N 1
ATOM 913 C CA . ARG A 1 114 ? 8.094 8.18 0.933 1 92.31 114 ARG A CA 1
ATOM 914 C C . ARG A 1 114 ? 7.02 7.094 0.949 1 92.31 114 ARG A C 1
ATOM 916 O O . ARG A 1 114 ? 7.316 5.922 1.193 1 92.31 114 ARG A O 1
ATOM 923 N N . ALA A 1 115 ? 5.824 7.562 0.729 1 96.88 115 ALA A N 1
ATOM 924 C CA . ALA A 1 115 ? 4.762 6.59 0.504 1 96.88 115 ALA A CA 1
ATOM 925 C C . ALA A 1 115 ? 5.09 5.68 -0.677 1 96.88 115 ALA A C 1
ATOM 927 O O . ALA A 1 115 ? 5.863 6.055 -1.56 1 96.88 115 ALA A O 1
ATOM 928 N N . CYS A 1 116 ? 4.477 4.555 -0.7 1 97.5 116 CYS A N 1
ATOM 929 C CA . CYS A 1 116 ? 4.785 3.555 -1.716 1 97.5 116 CYS A CA 1
ATOM 930 C C . CYS A 1 116 ? 3.68 3.48 -2.764 1 97.5 116 CYS A C 1
ATOM 932 O O . CYS A 1 116 ? 2.498 3.594 -2.434 1 97.5 116 CYS A O 1
ATOM 934 N N . CYS A 1 117 ? 4.09 3.277 -3.963 1 97.81 117 CYS A N 1
ATOM 935 C CA . CYS A 1 117 ? 3.158 3.053 -5.059 1 97.81 117 CYS A CA 1
ATOM 936 C C . CYS A 1 117 ? 2.625 1.626 -5.043 1 97.81 117 CYS A C 1
ATOM 938 O O . CYS A 1 117 ? 3.385 0.672 -5.215 1 97.81 117 CYS A O 1
ATOM 940 N N . VAL A 1 118 ? 1.284 1.515 -4.816 1 98.56 118 VAL A N 1
ATOM 941 C CA . VAL A 1 118 ? 0.752 0.168 -4.637 1 98.56 118 VAL A CA 1
ATOM 942 C C . VAL A 1 118 ? -0.611 0.056 -5.316 1 98.56 118 VAL A C 1
ATOM 944 O O . VAL A 1 118 ? -1.269 1.066 -5.574 1 98.56 118 VAL A O 1
ATOM 947 N N . PRO A 1 119 ? -1.058 -1.191 -5.559 1 98.44 119 PRO A N 1
ATOM 948 C CA . PRO A 1 119 ? -2.43 -1.355 -6.047 1 98.44 119 PRO A CA 1
ATOM 949 C C . PRO A 1 119 ? -3.475 -0.928 -5.02 1 98.44 119 PRO A C 1
ATOM 951 O O . PRO A 1 119 ? -3.416 -1.349 -3.859 1 98.44 119 PRO A O 1
ATOM 954 N N . THR A 1 120 ? -4.406 -0.095 -5.473 1 97.69 120 THR A N 1
ATOM 955 C CA . THR A 1 120 ? -5.496 0.302 -4.59 1 97.69 120 THR A CA 1
ATOM 956 C C . THR A 1 120 ? -6.777 -0.449 -4.941 1 97.69 120 THR A C 1
ATOM 958 O O . THR A 1 120 ? -7.711 -0.505 -4.141 1 97.69 120 THR A O 1
ATOM 961 N N . LYS A 1 121 ? -6.809 -0.935 -6.109 1 97.94 121 LYS A N 1
ATOM 962 C CA . LYS A 1 121 ? -7.902 -1.778 -6.586 1 97.94 121 LYS A CA 1
ATOM 963 C C . LYS A 1 121 ? -7.379 -2.938 -7.426 1 97.94 121 LYS A C 1
ATOM 965 O O . LYS A 1 121 ? -6.477 -2.756 -8.25 1 97.94 121 LYS A O 1
ATOM 970 N N . LEU A 1 122 ? -8.008 -4.086 -7.207 1 98.62 122 LEU A N 1
ATOM 971 C CA . LEU A 1 122 ? -7.605 -5.281 -7.941 1 98.62 122 LEU A CA 1
ATOM 972 C C . LEU A 1 122 ? -8.812 -5.941 -8.609 1 98.62 122 LEU A C 1
ATOM 974 O O . LEU A 1 122 ? -9.898 -5.984 -8.023 1 98.62 122 LEU A O 1
ATOM 978 N N . ASP A 1 123 ? -8.562 -6.527 -9.781 1 98.75 123 ASP A N 1
ATOM 979 C CA . ASP A 1 123 ? -9.602 -7.238 -10.523 1 98.75 123 ASP A CA 1
ATOM 980 C C . ASP A 1 123 ? -9.352 -8.742 -10.508 1 98.75 123 ASP A C 1
ATOM 982 O O . ASP A 1 123 ? -8.219 -9.188 -10.32 1 98.75 123 ASP A O 1
ATOM 986 N N . PRO A 1 124 ? -10.461 -9.477 -10.703 1 98.38 124 PRO A N 1
ATOM 987 C CA . PRO A 1 124 ? -10.32 -10.938 -10.766 1 98.38 124 PRO A CA 1
ATOM 988 C C . PRO A 1 124 ? -9.93 -11.43 -12.156 1 98.38 124 PRO A C 1
ATOM 990 O O . PRO A 1 124 ? -9.961 -10.664 -13.125 1 98.38 124 PRO A O 1
ATOM 993 N N . ILE A 1 125 ? -9.523 -12.617 -12.203 1 98.44 125 ILE A N 1
ATOM 994 C CA . ILE A 1 125 ? -9.445 -13.375 -13.445 1 98.44 125 ILE A CA 1
ATOM 995 C C . ILE A 1 125 ? -10.203 -14.688 -13.297 1 98.44 125 ILE A C 1
ATOM 997 O O . ILE A 1 125 ? -10.57 -15.078 -12.188 1 98.44 125 ILE A O 1
ATOM 1001 N N . SER A 1 126 ? -10.555 -15.242 -14.461 1 98.12 126 SER A N 1
ATOM 1002 C CA . SER A 1 126 ? -11.117 -16.594 -14.453 1 98.12 126 SER A CA 1
ATOM 1003 C C . SER A 1 126 ? -10.016 -17.641 -14.461 1 98.12 126 SER A C 1
ATOM 1005 O O . SER A 1 126 ? -9.031 -17.516 -15.195 1 98.12 126 SER A O 1
ATOM 1007 N N . LEU A 1 127 ? -10.234 -18.656 -13.602 1 97.38 127 LEU A N 1
ATOM 1008 C CA . LEU A 1 127 ? -9.227 -19.703 -13.477 1 97.38 127 LEU A CA 1
ATOM 1009 C C . LEU A 1 127 ? -9.875 -21.094 -13.539 1 97.38 127 LEU A C 1
ATOM 1011 O O . LEU A 1 127 ? -10.945 -21.312 -12.969 1 97.38 127 LEU A O 1
ATOM 1015 N N . LEU A 1 128 ? -9.258 -21.938 -14.258 1 97.94 128 LEU A N 1
ATOM 1016 C CA . LEU A 1 128 ? -9.445 -23.375 -14.141 1 97.94 128 LEU A CA 1
ATOM 1017 C C . LEU A 1 128 ? -8.32 -24.016 -13.328 1 97.94 128 LEU A C 1
ATOM 1019 O O . LEU A 1 128 ? -7.145 -23.891 -13.68 1 97.94 128 LEU A O 1
ATOM 1023 N N . TYR A 1 129 ? -8.672 -24.625 -12.156 1 95.56 129 TYR A N 1
ATOM 1024 C CA . TYR A 1 129 ? -7.586 -25.078 -11.297 1 95.56 129 TYR A CA 1
ATOM 1025 C C . TYR A 1 129 ? -7.996 -26.328 -10.523 1 95.56 129 TYR A C 1
ATOM 1027 O O . TYR A 1 129 ? -9.164 -26.719 -10.539 1 95.56 129 TYR A O 1
ATOM 1035 N N . LEU A 1 130 ? -6.949 -27.016 -9.984 1 93.94 130 LEU A N 1
ATOM 1036 C CA . LEU A 1 130 ? -7.16 -28.141 -9.078 1 93.94 130 LEU A CA 1
ATOM 1037 C C . LEU A 1 130 ? -7.371 -27.641 -7.648 1 93.94 130 LEU A C 1
ATOM 1039 O O . LEU A 1 130 ? -6.484 -27.016 -7.062 1 93.94 130 LEU A O 1
ATOM 1043 N N . ASP A 1 131 ? -8.508 -27.906 -7.086 1 88.62 131 ASP A N 1
ATOM 1044 C CA . ASP A 1 131 ? -8.766 -27.422 -5.734 1 88.62 131 ASP A CA 1
ATOM 1045 C C . ASP A 1 131 ? -8.078 -28.297 -4.695 1 88.62 131 ASP A C 1
ATOM 1047 O O . ASP A 1 131 ? -7.281 -29.172 -5.047 1 88.62 131 ASP A O 1
ATOM 1051 N N . GLU A 1 132 ? -8.328 -27.969 -3.398 1 85 132 GLU A N 1
ATOM 1052 C CA . GLU A 1 132 ? -7.633 -28.656 -2.309 1 85 132 GLU A CA 1
ATOM 1053 C C . GLU A 1 132 ? -7.891 -30.156 -2.332 1 85 132 GLU A C 1
ATOM 1055 O O . GLU A 1 132 ? -7.066 -30.938 -1.857 1 85 132 GLU A O 1
ATOM 1060 N N . THR A 1 133 ? -8.945 -30.594 -2.908 1 89.75 133 THR A N 1
ATOM 1061 C CA . THR A 1 133 ? -9.305 -32 -2.959 1 89.75 133 THR A CA 1
ATOM 1062 C C . THR A 1 133 ? -8.805 -32.656 -4.25 1 89.75 133 THR A C 1
ATOM 1064 O O . THR A 1 133 ? -9.008 -33.844 -4.48 1 89.75 133 THR A O 1
ATOM 1067 N N . GLY A 1 134 ? -8.281 -31.906 -5.094 1 88.88 134 GLY A N 1
ATOM 1068 C CA . GLY A 1 134 ? -7.762 -32.406 -6.352 1 88.88 134 GLY A CA 1
ATOM 1069 C C . GLY A 1 134 ? -8.797 -32.438 -7.465 1 88.88 134 GLY A C 1
ATOM 1070 O O . GLY A 1 134 ? -8.594 -33.062 -8.5 1 88.88 134 GLY A O 1
ATOM 1071 N N . VAL A 1 135 ? -9.852 -31.781 -7.199 1 94 135 VAL A N 1
ATOM 1072 C CA . VAL A 1 135 ? -10.93 -31.719 -8.188 1 94 135 VAL A CA 1
ATOM 1073 C C . VAL A 1 135 ? -10.742 -30.484 -9.07 1 94 135 VAL A C 1
ATOM 1075 O O . VAL A 1 135 ? -10.422 -29.406 -8.578 1 94 135 VAL A O 1
ATOM 1078 N N . VAL A 1 136 ? -10.93 -30.703 -10.383 1 95.5 136 VAL A N 1
ATOM 1079 C CA . VAL A 1 136 ? -10.844 -29.594 -11.336 1 95.5 136 VAL A CA 1
ATOM 1080 C C . VAL A 1 136 ? -12.008 -28.625 -11.117 1 95.5 136 VAL A C 1
ATOM 1082 O O . VAL A 1 136 ? -13.172 -29.031 -11.148 1 95.5 136 VAL A O 1
ATOM 1085 N N . THR A 1 137 ? -11.68 -27.406 -10.859 1 96.12 137 THR A N 1
ATOM 1086 C CA . THR A 1 137 ? -12.688 -26.406 -10.547 1 96.12 137 THR A CA 1
ATOM 1087 C C . THR A 1 137 ? -12.477 -25.156 -11.398 1 96.12 137 THR A C 1
ATOM 1089 O O . THR A 1 137 ? -11.344 -24.734 -11.641 1 96.12 137 THR A O 1
ATOM 1092 N N . TYR A 1 138 ? -13.688 -24.656 -11.883 1 96.94 138 TYR A N 1
ATOM 1093 C CA . TYR A 1 138 ? -13.656 -23.391 -12.594 1 96.94 138 TYR A CA 1
ATOM 1094 C C . TYR A 1 138 ? -14.156 -22.25 -11.703 1 96.94 138 TYR A C 1
ATOM 1096 O O . TYR A 1 138 ? -15.25 -22.328 -11.141 1 96.94 138 TYR A O 1
ATOM 1104 N N . LYS A 1 139 ? -13.297 -21.25 -11.539 1 96.12 139 LYS A N 1
ATOM 1105 C CA . LYS A 1 139 ? -13.688 -20.047 -10.812 1 96.12 139 LYS A CA 1
ATOM 1106 C C . LYS A 1 139 ? -13.711 -18.828 -11.727 1 96.12 139 LYS A C 1
ATOM 1108 O O . LYS A 1 139 ? -12.664 -18.375 -12.188 1 96.12 139 LYS A O 1
ATOM 1113 N N . TYR A 1 140 ? -14.961 -18.312 -11.844 1 97.06 140 TYR A N 1
ATOM 1114 C CA . TYR A 1 140 ? -15.156 -17.203 -12.773 1 97.06 140 TYR A CA 1
ATOM 1115 C C . TYR A 1 140 ? -14.477 -15.938 -12.258 1 97.06 140 TYR A C 1
ATOM 1117 O O . TYR A 1 140 ? -13.867 -15.195 -13.031 1 97.06 140 TYR A O 1
ATOM 1125 N N . LYS A 1 141 ? -14.555 -15.695 -10.953 1 97.31 141 LYS A N 1
ATOM 1126 C CA . LYS A 1 141 ? -13.953 -14.508 -10.352 1 97.31 141 LYS A CA 1
ATOM 1127 C C . LYS A 1 141 ? -12.969 -14.883 -9.25 1 97.31 141 LYS A C 1
ATOM 1129 O O . LYS A 1 141 ? -13.328 -14.898 -8.07 1 97.31 141 LYS A O 1
ATOM 1134 N N . TYR A 1 142 ? -11.844 -15.227 -9.773 1 95.81 142 TYR A N 1
ATOM 1135 C CA . TYR A 1 142 ? -10.75 -15.398 -8.828 1 95.81 142 TYR A CA 1
ATOM 1136 C C . TYR A 1 142 ? -10.117 -14.062 -8.477 1 95.81 142 TYR A C 1
ATOM 1138 O O . TYR A 1 142 ? -9.344 -13.516 -9.266 1 95.81 142 TYR A O 1
ATOM 1146 N N . GLU A 1 143 ? -10.375 -13.523 -7.309 1 96.38 143 GLU A N 1
ATOM 1147 C CA . GLU A 1 143 ? -10.195 -12.109 -6.965 1 96.38 143 GLU A CA 1
ATOM 1148 C C . GLU A 1 143 ? -8.727 -11.781 -6.73 1 96.38 143 GLU A C 1
ATOM 1150 O O . GLU A 1 143 ? -7.914 -12.672 -6.484 1 96.38 143 GLU A O 1
ATOM 1155 N N . GLY A 1 144 ? -8.375 -10.539 -6.887 1 97.62 144 GLY A N 1
ATOM 1156 C CA . GLY A 1 144 ? -7.117 -10.008 -6.387 1 97.62 144 GLY A CA 1
ATOM 1157 C C . GLY A 1 144 ? -5.934 -10.305 -7.289 1 97.62 144 GLY A C 1
ATOM 1158 O O . GLY A 1 144 ? -4.801 -10.406 -6.824 1 97.62 144 GLY A O 1
ATOM 1159 N N . MET A 1 145 ? -6.207 -10.438 -8.625 1 98.25 145 MET A N 1
ATOM 1160 C CA . MET A 1 145 ? -5.141 -10.969 -9.469 1 98.25 145 MET A CA 1
ATOM 1161 C C . MET A 1 145 ? -4.543 -9.859 -10.336 1 98.25 145 MET A C 1
ATOM 1163 O O . MET A 1 145 ? -3.344 -9.875 -10.625 1 98.25 145 MET A O 1
ATOM 1167 N N . VAL A 1 146 ? -5.398 -8.875 -10.68 1 98.88 146 VAL A N 1
ATOM 1168 C CA . VAL A 1 146 ? -4.988 -7.914 -11.703 1 98.88 146 VAL A CA 1
ATOM 1169 C C . VAL A 1 146 ? -5.062 -6.496 -11.141 1 98.88 146 VAL A C 1
ATOM 1171 O O . VAL A 1 146 ? -6.066 -6.109 -10.539 1 98.88 146 VAL A O 1
ATOM 1174 N N . VAL A 1 147 ? -3.977 -5.715 -11.367 1 98.75 147 VAL A N 1
ATOM 1175 C CA . VAL A 1 147 ? -4.012 -4.32 -10.945 1 98.75 147 VAL A CA 1
ATOM 1176 C C . VAL A 1 147 ? -5.039 -3.555 -11.773 1 98.75 147 VAL A C 1
ATOM 1178 O O . VAL A 1 147 ? -4.969 -3.543 -13.008 1 98.75 147 VAL A O 1
ATOM 1181 N N . ALA A 1 148 ? -5.949 -2.938 -11.055 1 98.69 148 ALA A N 1
ATOM 1182 C CA . ALA A 1 148 ? -6.91 -2.062 -11.719 1 98.69 148 ALA A CA 1
ATOM 1183 C C . ALA A 1 148 ? -6.527 -0.594 -11.539 1 98.69 148 ALA A C 1
ATOM 1185 O O . ALA A 1 148 ? -6.641 0.199 -12.477 1 98.69 148 ALA A O 1
ATOM 1186 N N . GLU A 1 149 ? -6.129 -0.258 -10.336 1 98.31 149 GLU A N 1
ATOM 1187 C CA . GLU A 1 149 ? -5.758 1.112 -9.992 1 98.31 149 GLU A CA 1
ATOM 1188 C C . GLU A 1 149 ? -4.539 1.144 -9.078 1 98.31 149 GLU A C 1
ATOM 1190 O O . GLU A 1 149 ? -4.34 0.234 -8.266 1 98.31 149 GLU A O 1
ATOM 1195 N N . CYS A 1 150 ? -3.754 2.182 -9.297 1 98.19 150 CYS A N 1
ATOM 1196 C CA . CYS A 1 150 ? -2.605 2.408 -8.43 1 98.19 150 CYS A CA 1
ATOM 1197 C C . CYS A 1 150 ? -2.805 3.658 -7.578 1 98.19 150 CYS A C 1
ATOM 1199 O O . CYS A 1 150 ? -3.541 4.566 -7.965 1 98.19 150 CYS A O 1
ATOM 1201 N N . GLY A 1 151 ? -2.141 3.625 -6.465 1 97.81 151 GLY A N 1
ATOM 1202 C CA . GLY A 1 151 ? -2.135 4.777 -5.578 1 97.81 151 GLY A CA 1
ATOM 1203 C C . GLY A 1 151 ? -0.972 4.773 -4.602 1 97.81 151 GLY A C 1
ATOM 1204 O O . GLY A 1 151 ? -0.152 3.852 -4.609 1 97.81 151 GLY A O 1
ATOM 1205 N N . CYS A 1 152 ? -0.913 5.809 -3.771 1 97.19 152 CYS A N 1
ATOM 1206 C CA . CYS A 1 152 ? 0.191 5.965 -2.83 1 97.19 152 CYS A CA 1
ATOM 1207 C C . CYS A 1 152 ? -0.268 5.691 -1.402 1 97.19 152 CYS A C 1
ATOM 1209 O O . CYS A 1 152 ? -1.297 6.211 -0.967 1 97.19 152 CYS A O 1
ATOM 1211 N N . ARG A 1 153 ? 0.483 4.793 -0.759 1 97.44 153 ARG A N 1
ATOM 1212 C CA . ARG A 1 153 ? 0.166 4.391 0.608 1 97.44 153 ARG A CA 1
ATOM 1213 C C . ARG A 1 153 ? 1.417 4.379 1.479 1 97.44 153 ARG A C 1
ATOM 1215 O O . ARG A 1 153 ? 2.529 4.207 0.977 1 97.44 153 ARG A O 1
ATOM 1222 N N . MET B 1 1 ? -22.359 -8.328 31.609 1 32.34 1 MET B N 1
ATOM 1223 C CA . MET B 1 1 ? -23.438 -8.172 30.641 1 32.34 1 MET B CA 1
ATOM 1224 C C . MET B 1 1 ? -22.875 -8.062 29.219 1 32.34 1 MET B C 1
ATOM 1226 O O . MET B 1 1 ? -22.109 -7.145 28.922 1 32.34 1 MET B O 1
ATOM 1230 N N . TRP B 1 2 ? -22.578 -9.273 28.594 1 36.88 2 TRP B N 1
ATOM 1231 C CA . TRP B 1 2 ? -21.922 -9.523 27.312 1 36.88 2 TRP B CA 1
ATOM 1232 C C . TRP B 1 2 ? -22.672 -8.875 26.172 1 36.88 2 TRP B C 1
ATOM 1234 O O . TRP B 1 2 ? -23.844 -9.18 25.938 1 36.88 2 TRP B O 1
ATOM 1244 N N . SER B 1 3 ? -22.625 -7.551 26.016 1 37.12 3 SER B N 1
ATOM 1245 C CA . SER B 1 3 ? -23.234 -6.887 24.875 1 37.12 3 SER B CA 1
ATOM 1246 C C . SER B 1 3 ? -22.766 -7.516 23.562 1 37.12 3 SER B C 1
ATOM 1248 O O . SER B 1 3 ? -21.594 -7.414 23.203 1 37.12 3 SER B O 1
ATOM 1250 N N . SER B 1 4 ? -23.312 -8.664 23.203 1 43.09 4 SER B N 1
ATOM 1251 C CA . SER B 1 4 ? -23.25 -9.328 21.906 1 43.09 4 SER B CA 1
ATOM 1252 C C . SER B 1 4 ? -23.656 -8.391 20.781 1 43.09 4 SER B C 1
ATOM 1254 O O . SER B 1 4 ? -24.844 -8.148 20.562 1 43.09 4 SER B O 1
ATOM 1256 N N . ARG B 1 5 ? -22.906 -7.402 20.562 1 42.19 5 ARG B N 1
ATOM 1257 C CA . ARG B 1 5 ? -23.219 -6.637 19.359 1 42.19 5 ARG B CA 1
ATOM 1258 C C . ARG B 1 5 ? -23.5 -7.555 18.172 1 42.19 5 ARG B C 1
ATOM 1260 O O . ARG B 1 5 ? -22.656 -8.367 17.797 1 42.19 5 ARG B O 1
ATOM 1267 N N . ALA B 1 6 ? -24.719 -7.863 17.812 1 47.12 6 ALA B N 1
ATOM 1268 C CA . ALA B 1 6 ? -25.234 -8.625 16.688 1 47.12 6 ALA B CA 1
ATOM 1269 C C . ALA B 1 6 ? -24.672 -8.109 15.367 1 47.12 6 ALA B C 1
ATOM 1271 O O . ALA B 1 6 ? -24.812 -6.93 15.039 1 47.12 6 ALA B O 1
ATOM 1272 N N . MET B 1 7 ? -23.641 -8.672 14.914 1 51.81 7 MET B N 1
ATOM 1273 C CA . MET B 1 7 ? -23.094 -8.352 13.602 1 51.81 7 MET B CA 1
ATOM 1274 C C . MET B 1 7 ? -24.188 -8.352 12.539 1 51.81 7 MET B C 1
ATOM 1276 O O . MET B 1 7 ? -25.031 -9.25 12.508 1 51.81 7 MET B O 1
ATOM 1280 N N . THR B 1 8 ? -24.406 -7.281 11.953 1 59.97 8 THR B N 1
ATOM 1281 C CA . THR B 1 8 ? -25.375 -7.227 10.859 1 59.97 8 THR B CA 1
ATOM 1282 C C . THR B 1 8 ? -24.984 -8.195 9.75 1 59.97 8 THR B C 1
ATOM 1284 O O . THR B 1 8 ? -23.844 -8.641 9.672 1 59.97 8 THR B O 1
ATOM 1287 N N . TYR B 1 9 ? -26.016 -8.641 9.062 1 59.22 9 TYR B N 1
ATOM 1288 C CA . TYR B 1 9 ? -25.859 -9.547 7.934 1 59.22 9 TYR B CA 1
ATOM 1289 C C . TYR B 1 9 ? -24.781 -9.047 6.977 1 59.22 9 TYR B C 1
ATOM 1291 O O . TYR B 1 9 ? -24.031 -9.836 6.418 1 59.22 9 TYR B O 1
ATOM 1299 N N . GLY B 1 10 ? -24.703 -7.758 6.801 1 57.19 10 GLY B N 1
ATOM 1300 C CA . GLY B 1 10 ? -23.672 -7.172 5.953 1 57.19 10 GLY B CA 1
ATOM 1301 C C . GLY B 1 10 ? -22.266 -7.352 6.508 1 57.19 10 GLY B C 1
ATOM 1302 O O . GLY B 1 10 ? -21.344 -7.664 5.766 1 57.19 10 GLY B O 1
ATOM 1303 N N . GLU B 1 11 ? -22.156 -7.121 7.738 1 58.31 11 GLU B N 1
ATOM 1304 C CA . GLU B 1 11 ? -20.875 -7.328 8.406 1 58.31 11 GLU B CA 1
ATOM 1305 C C . GLU B 1 11 ? -20.438 -8.789 8.336 1 58.31 11 GLU B C 1
ATOM 1307 O O . GLU B 1 11 ? -19.266 -9.094 8.148 1 58.31 11 GLU B O 1
ATOM 1312 N N . LEU B 1 12 ? -21.391 -9.633 8.445 1 57.25 12 LEU B N 1
ATOM 1313 C CA . LEU B 1 12 ? -21.141 -11.07 8.367 1 57.25 12 LEU B CA 1
ATOM 1314 C C . LEU B 1 12 ? -20.656 -11.469 6.977 1 57.25 12 LEU B C 1
ATOM 1316 O O . LEU B 1 12 ? -19.734 -12.266 6.84 1 57.25 12 LEU B O 1
ATOM 1320 N N . TRP B 1 13 ? -21.328 -10.836 6.039 1 59.81 13 TRP B N 1
ATOM 1321 C CA . TRP B 1 13 ? -20.953 -11.133 4.66 1 59.81 13 TRP B CA 1
ATOM 1322 C C . TRP B 1 13 ? -19.547 -10.641 4.359 1 59.81 13 TRP B C 1
ATOM 1324 O O . TRP B 1 13 ? -18.766 -11.328 3.699 1 59.81 13 TRP B O 1
ATOM 1334 N N . ILE B 1 14 ? -19.203 -9.516 4.922 1 56.91 14 ILE B N 1
ATOM 1335 C CA . ILE B 1 14 ? -17.859 -8.945 4.734 1 56.91 14 ILE B CA 1
ATOM 1336 C C . ILE B 1 14 ? -16.828 -9.805 5.461 1 56.91 14 ILE B C 1
ATOM 1338 O O . ILE B 1 14 ? -15.766 -10.102 4.91 1 56.91 14 ILE B O 1
ATOM 1342 N N . GLU B 1 15 ? -17.172 -10.242 6.559 1 59.69 15 GLU B N 1
ATOM 1343 C CA . GLU B 1 15 ? -16.266 -11.078 7.34 1 59.69 15 GLU B CA 1
ATOM 1344 C C . GLU B 1 15 ? -16.047 -12.43 6.664 1 59.69 15 GLU B C 1
ATOM 1346 O O . GLU B 1 15 ? -14.93 -12.945 6.641 1 59.69 15 GLU B O 1
ATOM 1351 N N . THR B 1 16 ? -17.094 -12.969 6.191 1 61.62 16 THR B N 1
ATOM 1352 C CA . THR B 1 16 ? -16.984 -14.266 5.535 1 61.62 16 THR B CA 1
ATOM 1353 C C . THR B 1 16 ? -16.156 -14.164 4.258 1 61.62 16 THR B C 1
ATOM 1355 O O . THR B 1 16 ? -15.352 -15.047 3.961 1 61.62 16 THR B O 1
ATOM 1358 N N . ARG B 1 17 ? -16.391 -13.117 3.617 1 61.38 17 ARG B N 1
ATOM 1359 C CA . ARG B 1 17 ? -15.656 -12.906 2.379 1 61.38 17 ARG B CA 1
ATOM 1360 C C . ARG B 1 17 ? -14.172 -12.688 2.664 1 61.38 17 ARG B C 1
ATOM 1362 O O . ARG B 1 17 ? -13.312 -13.203 1.942 1 61.38 17 ARG B O 1
ATOM 1369 N N . ASN B 1 18 ? -13.961 -12.008 3.736 1 61.84 18 ASN B N 1
ATOM 1370 C CA . ASN B 1 18 ? -12.586 -11.773 4.156 1 61.84 18 ASN B CA 1
ATOM 1371 C C . ASN B 1 18 ? -11.906 -13.07 4.598 1 61.84 18 ASN B C 1
ATOM 1373 O O . ASN B 1 18 ? -10.727 -13.289 4.312 1 61.84 18 ASN B O 1
ATOM 1377 N N . GLU B 1 19 ? -12.672 -13.859 5.25 1 65.56 19 GLU B N 1
ATOM 1378 C CA . GLU B 1 19 ? -12.133 -15.141 5.707 1 65.56 19 GLU B CA 1
ATOM 1379 C C . GLU B 1 19 ? -11.812 -16.062 4.531 1 65.56 19 GLU B C 1
ATOM 1381 O O . GLU B 1 19 ? -10.766 -16.703 4.508 1 65.56 19 GLU B O 1
ATOM 1386 N N . GLU B 1 20 ? -12.742 -16.094 3.635 1 70.31 20 GLU B N 1
ATOM 1387 C CA . GLU B 1 20 ? -12.516 -16.906 2.441 1 70.31 20 GLU B CA 1
ATOM 1388 C C . GLU B 1 20 ? -11.289 -16.422 1.673 1 70.31 20 GLU B C 1
ATOM 1390 O O . GLU B 1 20 ? -10.484 -17.234 1.198 1 70.31 20 GLU B O 1
ATOM 1395 N N . ALA B 1 21 ? -11.172 -15.148 1.658 1 70.88 21 ALA B N 1
ATOM 1396 C CA . ALA B 1 21 ? -10.023 -14.578 0.957 1 70.88 21 ALA B CA 1
ATOM 1397 C C . ALA B 1 21 ? -8.719 -14.914 1.676 1 70.88 21 ALA B C 1
ATOM 1399 O O . ALA B 1 21 ? -7.734 -15.305 1.042 1 70.88 21 ALA B O 1
ATOM 1400 N N . THR B 1 22 ? -8.781 -14.898 2.971 1 72.25 22 THR B N 1
ATOM 1401 C CA . THR B 1 22 ? -7.605 -15.219 3.77 1 72.25 22 THR B CA 1
ATOM 1402 C C . THR B 1 22 ? -7.23 -16.688 3.621 1 72.25 22 THR B C 1
ATOM 1404 O O . THR B 1 22 ? -6.051 -17.031 3.514 1 72.25 22 THR B O 1
ATOM 1407 N N . ASP B 1 23 ? -8.211 -17.5 3.562 1 77.06 23 ASP B N 1
ATOM 1408 C CA . ASP B 1 23 ? -7.969 -18.938 3.416 1 77.06 23 ASP B CA 1
ATOM 1409 C C . ASP B 1 23 ? -7.379 -19.25 2.043 1 77.06 23 ASP B C 1
ATOM 1411 O O . ASP B 1 23 ? -6.492 -20.094 1.924 1 77.06 23 ASP B O 1
ATOM 1415 N N . GLU B 1 24 ? -7.906 -18.562 1.079 1 78.62 24 GLU B N 1
ATOM 1416 C CA . GLU B 1 24 ? -7.398 -18.766 -0.274 1 78.62 24 GLU B CA 1
ATOM 1417 C C . GLU B 1 24 ? -5.945 -18.312 -0.394 1 78.62 24 GLU B C 1
ATOM 1419 O O . GLU B 1 24 ? -5.133 -18.984 -1.039 1 78.62 24 GLU B O 1
ATOM 1424 N N . GLU B 1 25 ? -5.688 -17.25 0.224 1 77.81 25 GLU B N 1
ATOM 1425 C CA . GLU B 1 25 ? -4.316 -16.75 0.186 1 77.81 25 GLU B CA 1
ATOM 1426 C C . GLU B 1 25 ? -3.363 -17.703 0.904 1 77.81 25 GLU B C 1
ATOM 1428 O O . GLU B 1 25 ? -2.227 -17.891 0.47 1 77.81 25 GLU B O 1
ATOM 1433 N N . ASP B 1 26 ? -3.84 -18.188 1.999 1 76 26 ASP B N 1
ATOM 1434 C CA . ASP B 1 26 ? -3.045 -19.188 2.709 1 76 26 ASP B CA 1
ATOM 1435 C C . ASP B 1 26 ? -2.783 -20.422 1.832 1 76 26 ASP B C 1
ATOM 1437 O O . ASP B 1 26 ? -1.677 -20.953 1.828 1 76 26 ASP B O 1
ATOM 1441 N N . LEU B 1 27 ? -3.768 -20.828 1.159 1 75.75 27 LEU B N 1
ATOM 1442 C CA . LEU B 1 27 ? -3.639 -21.984 0.277 1 75.75 27 LEU B CA 1
ATOM 1443 C C . LEU B 1 27 ? -2.65 -21.703 -0.85 1 75.75 27 LEU B C 1
ATOM 1445 O O . LEU B 1 27 ? -1.827 -22.547 -1.188 1 75.75 27 LEU B O 1
ATOM 1449 N N . ILE B 1 28 ? -2.699 -20.547 -1.367 1 77.38 28 ILE B N 1
ATOM 1450 C CA . ILE B 1 28 ? -1.814 -20.141 -2.455 1 77.38 28 ILE B CA 1
ATOM 1451 C C . ILE B 1 28 ? -0.364 -20.172 -1.978 1 77.38 28 ILE B C 1
ATOM 1453 O O . ILE B 1 28 ? 0.526 -20.625 -2.699 1 77.38 28 ILE B O 1
ATOM 1457 N N . GLN B 1 29 ? -0.203 -19.672 -0.831 1 74.25 29 GLN B N 1
ATOM 1458 C CA . GLN B 1 29 ? 1.157 -19.625 -0.305 1 74.25 29 GLN B CA 1
ATOM 1459 C C . GLN B 1 29 ? 1.689 -21.031 -0.04 1 74.25 29 GLN B C 1
ATOM 1461 O O . GLN B 1 29 ? 2.861 -21.328 -0.295 1 74.25 29 GLN B O 1
ATOM 1466 N N . ARG B 1 30 ? 0.886 -21.828 0.504 1 73.19 30 ARG B N 1
ATOM 1467 C CA . ARG B 1 30 ? 1.291 -23.219 0.738 1 73.19 30 ARG B CA 1
ATOM 1468 C C . ARG B 1 30 ? 1.701 -23.891 -0.564 1 73.19 30 ARG B C 1
ATOM 1470 O O . ARG B 1 30 ? 2.686 -24.641 -0.601 1 73.19 30 ARG B O 1
ATOM 1477 N N . ARG B 1 31 ? 0.977 -23.609 -1.483 1 71 31 ARG B N 1
ATOM 1478 C CA . ARG B 1 31 ? 1.254 -24.203 -2.789 1 71 31 ARG B CA 1
ATOM 1479 C C . ARG B 1 31 ? 2.527 -23.609 -3.395 1 71 31 ARG B C 1
ATOM 1481 O O . ARG B 1 31 ? 3.236 -24.297 -4.137 1 71 31 ARG B O 1
ATOM 1488 N N . SER B 1 32 ? 2.773 -22.422 -3.1 1 69.94 32 SER B N 1
ATOM 1489 C CA . SER B 1 32 ? 3.975 -21.75 -3.58 1 69.94 32 SER B CA 1
ATOM 1490 C C . SER B 1 32 ? 5.211 -22.203 -2.805 1 69.94 32 SER B C 1
ATOM 1492 O O . SER B 1 32 ? 6.305 -22.281 -3.367 1 69.94 32 SER B O 1
ATOM 1494 N N . ASN B 1 33 ? 5.039 -22.281 -1.524 1 60.06 33 ASN B N 1
ATOM 1495 C CA . ASN B 1 33 ? 6.145 -22.672 -0.664 1 60.06 33 ASN B CA 1
ATOM 1496 C C . ASN B 1 33 ? 6.703 -24.047 -1.066 1 60.06 33 ASN B C 1
ATOM 1498 O O . ASN B 1 33 ? 7.898 -24.297 -0.91 1 60.06 33 ASN B O 1
ATOM 1502 N N . LEU B 1 34 ? 5.816 -24.953 -1.473 1 56.19 34 LEU B N 1
ATOM 1503 C CA . LEU B 1 34 ? 6.316 -26.234 -1.946 1 56.19 34 LEU B CA 1
ATOM 1504 C C . LEU B 1 34 ? 7.379 -26.047 -3.023 1 56.19 34 LEU B C 1
ATOM 1506 O O . LEU B 1 34 ? 8.305 -26.844 -3.141 1 56.19 34 LEU B O 1
ATOM 1510 N N . ILE B 1 35 ? 7.273 -25.031 -3.754 1 54.03 35 ILE B N 1
ATOM 1511 C CA . ILE B 1 35 ? 8.234 -24.797 -4.824 1 54.03 35 ILE B CA 1
ATOM 1512 C C . ILE B 1 35 ? 9.477 -24.109 -4.258 1 54.03 35 ILE B C 1
ATOM 1514 O O . ILE B 1 35 ? 10.602 -24.406 -4.664 1 54.03 35 ILE B O 1
ATOM 1518 N N . TYR B 1 36 ? 9.227 -23.25 -3.41 1 54.03 36 TYR B N 1
ATOM 1519 C CA . TYR B 1 36 ? 10.367 -22.469 -2.934 1 54.03 36 TYR B CA 1
ATOM 1520 C C . TYR B 1 36 ? 10.953 -23.094 -1.668 1 54.03 36 TYR B C 1
ATOM 1522 O O . TYR B 1 36 ? 11.25 -22.375 -0.703 1 54.03 36 TYR B O 1
ATOM 1530 N N . ASP B 1 37 ? 10.586 -24.266 -1.345 1 47.69 37 ASP B N 1
ATOM 1531 C CA . ASP B 1 37 ? 11.312 -24.875 -0.235 1 47.69 37 ASP B CA 1
ATOM 1532 C C . ASP B 1 37 ? 12.789 -24.5 -0.274 1 47.69 37 ASP B C 1
ATOM 1534 O O . ASP B 1 37 ? 13.508 -24.703 0.709 1 47.69 37 ASP B O 1
ATOM 1538 N N . THR B 1 38 ? 13.414 -24.469 -1.366 1 44.62 38 THR B N 1
ATOM 1539 C CA . THR B 1 38 ? 14.852 -24.203 -1.366 1 44.62 38 THR B CA 1
ATOM 1540 C C . THR B 1 38 ? 15.148 -22.812 -0.789 1 44.62 38 THR B C 1
ATOM 1542 O O . THR B 1 38 ? 16.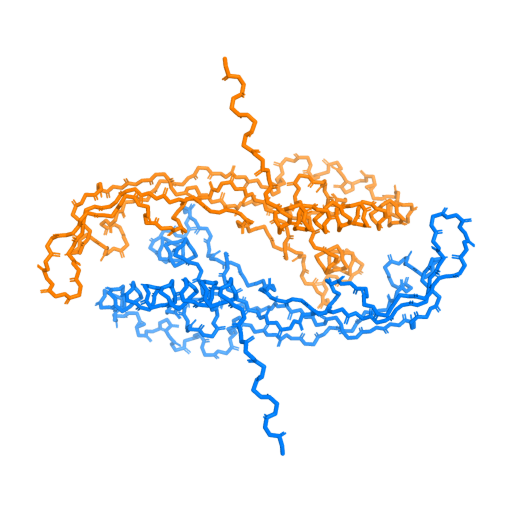312 -22.406 -0.709 1 44.62 38 THR B O 1
ATOM 1545 N N . ALA B 1 39 ? 14.281 -21.984 -0.797 1 43.62 39 ALA B N 1
ATOM 1546 C CA . ALA B 1 39 ? 14.625 -20.656 -0.305 1 43.62 39 ALA B CA 1
ATOM 1547 C C . ALA B 1 39 ? 14.938 -20.688 1.188 1 43.62 39 ALA B C 1
ATOM 1549 O O . ALA B 1 39 ? 14.148 -20.203 2.004 1 43.62 39 ALA B O 1
ATOM 1550 N N . SER B 1 40 ? 15.172 -21.625 1.741 1 46.72 40 SER B N 1
ATOM 1551 C CA . SER B 1 40 ? 15.766 -21.781 3.064 1 46.72 40 SER B CA 1
ATOM 1552 C C . SER B 1 40 ? 16.734 -20.641 3.377 1 46.72 40 SER B C 1
ATOM 1554 O O . SER B 1 40 ? 16.781 -20.156 4.508 1 46.72 40 SER B O 1
ATOM 1556 N N . ARG B 1 41 ? 17.656 -20.453 2.467 1 44.62 41 ARG B N 1
ATOM 1557 C CA . ARG B 1 41 ? 18.703 -19.453 2.691 1 44.62 41 ARG B CA 1
ATOM 1558 C C . ARG B 1 41 ? 18.109 -18.047 2.717 1 44.62 41 ARG B C 1
ATOM 1560 O O . ARG B 1 41 ? 18.625 -17.172 3.42 1 44.62 41 ARG B O 1
ATOM 1567 N N . ILE B 1 42 ? 17.078 -17.828 1.959 1 48.22 42 ILE B N 1
ATOM 1568 C CA . ILE B 1 42 ? 16.5 -16.484 1.923 1 48.22 42 ILE B CA 1
ATOM 1569 C C . ILE B 1 42 ? 15.805 -16.188 3.246 1 48.22 42 ILE B C 1
ATOM 1571 O O . ILE B 1 42 ? 15.852 -15.062 3.742 1 48.22 42 ILE B O 1
ATOM 1575 N N . ARG B 1 43 ? 15.164 -17.297 3.852 1 50.47 43 ARG B N 1
ATOM 1576 C CA . ARG B 1 43 ? 14.5 -17.094 5.133 1 50.47 43 ARG B CA 1
ATOM 1577 C C . ARG B 1 43 ? 15.477 -16.594 6.184 1 50.47 43 ARG B C 1
ATOM 1579 O O . ARG B 1 43 ? 15.102 -15.852 7.094 1 50.47 43 ARG B O 1
ATOM 1586 N N . ARG B 1 44 ? 16.656 -17.156 6.051 1 48.19 44 ARG B N 1
ATOM 1587 C CA . ARG B 1 44 ? 17.578 -16.844 7.133 1 48.19 44 ARG B CA 1
ATOM 1588 C C . ARG B 1 44 ? 17.859 -15.344 7.188 1 48.19 44 ARG B C 1
ATOM 1590 O O . ARG B 1 44 ? 18 -14.773 8.273 1 48.19 44 ARG B O 1
ATOM 1597 N N . ASN B 1 45 ? 18.094 -14.852 6.047 1 47.03 45 ASN B N 1
ATOM 1598 C CA . ASN B 1 45 ? 18.531 -13.461 6.059 1 47.03 45 ASN B CA 1
ATOM 1599 C C . ASN B 1 45 ? 17.359 -12.508 6.297 1 47.03 45 ASN B C 1
ATOM 1601 O O . ASN B 1 45 ? 17.562 -11.32 6.527 1 47.03 45 ASN B O 1
ATOM 1605 N N . ALA B 1 46 ? 16.125 -13.062 6.031 1 52.03 46 ALA B N 1
ATOM 1606 C CA . ALA B 1 46 ? 14.984 -12.18 6.215 1 52.03 46 ALA B CA 1
ATOM 1607 C C . ALA B 1 46 ? 14.75 -11.883 7.695 1 52.03 46 ALA B C 1
ATOM 1609 O O . ALA B 1 46 ? 13.836 -11.133 8.047 1 52.03 46 ALA B O 1
ATOM 1610 N N . LYS B 1 47 ? 15.32 -12.594 8.516 1 54.88 47 LYS B N 1
ATOM 1611 C CA . LYS B 1 47 ? 14.977 -12.57 9.938 1 54.88 47 LYS B CA 1
ATOM 1612 C C . LYS B 1 47 ? 14.898 -11.141 10.461 1 54.88 47 LYS B C 1
ATOM 1614 O O . LYS B 1 47 ? 14.055 -10.828 11.297 1 54.88 47 LYS B O 1
ATOM 1619 N N . GLY B 1 48 ? 15.68 -10.211 10.031 1 64.06 48 GLY B N 1
ATOM 1620 C CA . GLY B 1 48 ? 15.719 -9.016 10.859 1 64.06 48 GLY B CA 1
ATOM 1621 C C . GLY B 1 48 ? 14.961 -7.848 10.266 1 64.06 48 GLY B C 1
ATOM 1622 O O . GLY B 1 48 ? 14.461 -6.988 11 1 64.06 48 GLY B O 1
ATOM 1623 N N . ASN B 1 49 ? 14.719 -7.723 8.836 1 87.06 49 ASN B N 1
ATOM 1624 C CA . ASN B 1 49 ? 14.148 -6.477 8.344 1 87.06 49 ASN B CA 1
ATOM 1625 C C . ASN B 1 49 ? 12.836 -6.715 7.594 1 87.06 49 ASN B C 1
ATOM 1627 O O . ASN B 1 49 ? 12.68 -6.281 6.453 1 87.06 49 ASN B O 1
ATOM 1631 N N . HIS B 1 50 ? 11.875 -7.422 8.383 1 92.38 50 HIS B N 1
ATOM 1632 C CA . HIS B 1 50 ? 10.586 -7.715 7.758 1 92.38 50 HIS B CA 1
ATOM 1633 C C . HIS B 1 50 ? 9.633 -6.531 7.875 1 92.38 50 HIS B C 1
ATOM 1635 O O . HIS B 1 50 ? 9.797 -5.684 8.758 1 92.38 50 HIS B O 1
ATOM 1641 N N . CYS B 1 51 ? 8.68 -6.547 7.008 1 96.5 51 CYS B N 1
ATOM 1642 C CA . CYS B 1 51 ? 7.645 -5.52 7.02 1 96.5 51 CYS B CA 1
ATOM 1643 C C . CYS B 1 51 ? 6.953 -5.461 8.375 1 96.5 51 CYS B C 1
ATOM 1645 O O . CYS B 1 51 ? 6.402 -6.461 8.836 1 96.5 51 CYS B O 1
ATOM 1647 N N . LYS B 1 52 ? 7.008 -4.281 8.969 1 96.56 52 LYS B N 1
ATOM 1648 C CA . LYS B 1 52 ? 6.375 -4.109 10.273 1 96.56 52 LYS B CA 1
ATOM 1649 C C . LYS B 1 52 ? 6.117 -2.635 10.57 1 96.56 52 LYS B C 1
ATOM 1651 O O . LYS B 1 52 ? 6.656 -1.756 9.891 1 96.56 52 LYS B O 1
ATOM 1656 N N . LYS B 1 53 ? 5.285 -2.482 11.578 1 97.62 53 LYS B N 1
ATOM 1657 C CA . LYS B 1 53 ? 5.004 -1.139 12.07 1 97.62 53 LYS B CA 1
ATOM 1658 C C . LYS B 1 53 ? 6.195 -0.582 12.852 1 97.62 53 LYS B C 1
ATOM 1660 O O . LYS B 1 53 ? 6.758 -1.266 13.703 1 97.62 53 LYS B O 1
ATOM 1665 N N . GLN B 1 54 ? 6.602 0.603 12.484 1 97.38 54 GLN B N 1
ATOM 1666 C CA . GLN B 1 54 ? 7.719 1.263 13.148 1 97.38 54 GLN B CA 1
ATOM 1667 C C . GLN B 1 54 ? 7.309 2.629 13.695 1 97.38 54 GLN B C 1
ATOM 1669 O O . GLN B 1 54 ? 6.336 3.223 13.227 1 97.38 54 GLN B O 1
ATOM 1674 N N . SER B 1 55 ? 8.07 3.098 14.695 1 98 55 SER B N 1
ATOM 1675 C CA . SER B 1 55 ? 7.766 4.387 15.312 1 98 55 SER B CA 1
ATOM 1676 C C . SER B 1 55 ? 8.055 5.539 14.359 1 98 55 SER B C 1
ATOM 1678 O O . SER B 1 55 ? 9.023 5.496 13.602 1 98 55 SER B O 1
ATOM 1680 N N . LEU B 1 56 ? 7.164 6.484 14.367 1 98.25 56 LEU B N 1
ATOM 1681 C CA . LEU B 1 56 ? 7.32 7.75 13.656 1 98.25 56 LEU B CA 1
ATOM 1682 C C . LEU B 1 56 ? 6.473 8.844 14.305 1 98.25 56 LEU B C 1
ATOM 1684 O O . LEU B 1 56 ? 5.242 8.828 14.203 1 98.25 56 LEU B O 1
ATOM 1688 N N . TYR B 1 57 ? 7.051 9.719 14.961 1 98.5 57 TYR B N 1
ATOM 1689 C CA . TYR B 1 57 ? 6.367 10.883 15.523 1 98.5 57 TYR B CA 1
ATOM 1690 C C . TYR B 1 57 ? 6.402 12.055 14.555 1 98.5 57 TYR B C 1
ATOM 1692 O O . TYR B 1 57 ? 7.445 12.359 13.969 1 98.5 57 TYR B O 1
ATOM 1700 N N . VAL B 1 58 ? 5.312 12.703 14.391 1 97.94 58 VAL B N 1
ATOM 1701 C CA . VAL B 1 58 ? 5.191 13.805 13.438 1 97.94 58 VAL B CA 1
ATOM 1702 C C . VAL B 1 58 ? 4.734 15.062 14.172 1 97.94 58 VAL B C 1
ATOM 1704 O O . VAL B 1 58 ? 3.738 15.039 14.898 1 97.94 58 VAL B O 1
ATOM 1707 N N . GLU B 1 59 ? 5.504 16.078 13.961 1 97.44 59 GLU B N 1
ATOM 1708 C CA . GLU B 1 59 ? 5.07 17.406 14.383 1 97.44 59 GLU B CA 1
ATOM 1709 C C . GLU B 1 59 ? 4.441 18.188 13.227 1 97.44 59 GLU B C 1
ATOM 1711 O O . GLU B 1 59 ? 5.035 18.297 12.156 1 97.44 59 GLU B O 1
ATOM 1716 N N . PHE B 1 60 ? 3.283 18.734 13.516 1 95.88 60 PHE B N 1
ATOM 1717 C CA . PHE B 1 60 ? 2.561 19.422 12.445 1 95.88 60 PHE B CA 1
ATOM 1718 C C . PHE B 1 60 ? 3.348 20.609 11.93 1 95.88 60 PHE B C 1
ATOM 1720 O O . PHE B 1 60 ? 3.279 20.953 10.742 1 95.88 60 PHE B O 1
ATOM 1727 N N . LYS B 1 61 ? 4.09 21.141 12.727 1 94.5 61 LYS B N 1
ATOM 1728 C CA . LYS B 1 61 ? 4.93 22.266 12.32 1 94.5 61 LYS B CA 1
ATOM 1729 C C . LYS B 1 61 ? 5.949 21.828 11.266 1 94.5 61 LYS B C 1
ATOM 1731 O O . LYS B 1 61 ? 6.25 22.578 10.336 1 94.5 61 LYS B O 1
ATOM 1736 N N . ASP B 1 62 ? 6.484 20.594 11.391 1 92.69 62 ASP B N 1
ATOM 1737 C CA . ASP B 1 62 ? 7.531 20.109 10.5 1 92.69 62 ASP B CA 1
ATOM 1738 C C . ASP B 1 62 ? 6.996 19.906 9.078 1 92.69 62 ASP B C 1
ATOM 1740 O O . ASP B 1 62 ? 7.77 19.891 8.117 1 92.69 62 ASP B O 1
ATOM 1744 N N . ILE B 1 63 ? 5.688 19.766 8.977 1 93.12 63 ILE B N 1
ATOM 1745 C CA . ILE B 1 63 ? 5.133 19.516 7.645 1 93.12 63 ILE B CA 1
ATOM 1746 C C . ILE B 1 63 ? 4.309 20.719 7.199 1 93.12 63 ILE B C 1
ATOM 1748 O O . ILE B 1 63 ? 3.566 20.641 6.215 1 93.12 63 ILE B O 1
ATOM 1752 N N . GLY B 1 64 ? 4.316 21.703 7.965 1 90.88 64 GLY B N 1
ATOM 1753 C CA . GLY B 1 64 ? 3.693 22.969 7.582 1 90.88 64 GLY B CA 1
ATOM 1754 C C . GLY B 1 64 ? 2.199 23 7.848 1 90.88 64 GLY B C 1
ATOM 1755 O O . GLY B 1 64 ? 1.47 23.766 7.227 1 90.88 64 GLY B O 1
ATOM 1756 N N . TRP B 1 65 ? 1.754 22.141 8.758 1 92.94 65 TRP B N 1
ATOM 1757 C CA . TRP B 1 65 ? 0.319 22.062 9 1 92.94 65 TRP B CA 1
ATOM 1758 C C . TRP B 1 65 ? -0.061 22.828 10.266 1 92.94 65 TRP B C 1
ATOM 1760 O O . TRP B 1 65 ? -1.236 22.891 10.633 1 92.94 65 TRP B O 1
ATOM 1770 N N . ASP B 1 66 ? 0.846 23.453 10.773 1 93 66 ASP B N 1
ATOM 1771 C CA . ASP B 1 66 ? 0.59 24.156 12.031 1 93 66 ASP B CA 1
ATOM 1772 C C . ASP B 1 66 ? -0.22 25.422 11.789 1 93 66 ASP B C 1
ATOM 1774 O O . ASP B 1 66 ? -0.751 26.016 12.727 1 93 66 ASP B O 1
ATOM 1778 N N . SER B 1 67 ? -0.436 25.859 10.609 1 90.75 67 SER B N 1
ATOM 1779 C CA . SER B 1 67 ? -1.234 27.031 10.305 1 90.75 67 SER B CA 1
ATOM 1780 C C . SER B 1 67 ? -2.725 26.75 10.461 1 90.75 67 SER B C 1
ATOM 1782 O O . SER B 1 67 ? -3.516 27.672 10.68 1 90.75 67 SER B O 1
ATOM 1784 N N . TRP B 1 68 ? -3.057 25.5 10.281 1 92.44 68 TRP B N 1
ATOM 1785 C CA . TRP B 1 68 ? -4.484 25.203 10.328 1 92.44 68 TRP B CA 1
ATOM 1786 C C . TRP B 1 68 ? -4.801 24.188 11.422 1 92.44 68 TRP B C 1
ATOM 1788 O O . TRP B 1 68 ? -5.945 24.094 11.875 1 92.44 68 TRP B O 1
ATOM 1798 N N . ILE B 1 69 ? -3.871 23.391 11.82 1 95.38 69 ILE B N 1
ATOM 1799 C CA . ILE B 1 69 ? -4.074 22.5 12.961 1 95.38 69 ILE B CA 1
ATOM 1800 C C . ILE B 1 69 ? -3.654 23.203 14.25 1 95.38 69 ILE B C 1
ATOM 1802 O O . ILE B 1 69 ? -2.486 23.562 14.414 1 95.38 69 ILE B O 1
ATOM 1806 N N . LEU B 1 70 ? -4.598 23.328 15.117 1 97.31 70 LEU B N 1
ATOM 1807 C CA . LEU B 1 70 ? -4.355 24.062 16.359 1 97.31 70 LEU B CA 1
ATOM 1808 C C . LEU B 1 70 ? -3.854 23.125 17.453 1 97.31 70 LEU B C 1
ATOM 1810 O O . LEU B 1 70 ? -3.002 23.5 18.25 1 97.31 70 LEU B O 1
ATOM 1814 N N . ALA B 1 71 ? -4.484 22.047 17.594 1 97.88 71 ALA B N 1
ATOM 1815 C CA . ALA B 1 71 ? -4.09 21.031 18.578 1 97.88 71 ALA B CA 1
ATOM 1816 C C . ALA B 1 71 ? -4.449 19.625 18.094 1 97.88 71 ALA B C 1
ATOM 1818 O O . ALA B 1 71 ? -5.469 19.438 17.422 1 97.88 71 ALA B O 1
ATOM 1819 N N . PRO B 1 72 ? -3.676 18.5 18.516 1 98.44 72 PRO B N 1
ATOM 1820 C CA . PRO B 1 72 ? -2.408 18.578 19.25 1 98.44 72 PRO B CA 1
ATOM 1821 C C . PRO B 1 72 ? -1.262 19.094 18.375 1 98.44 72 PRO B C 1
ATOM 1823 O O . PRO B 1 72 ? -1.445 19.328 17.172 1 98.44 72 PRO B O 1
ATOM 1826 N N . PRO B 1 73 ? -0.047 19.375 19 1 98.19 73 PRO B N 1
ATOM 1827 C CA . PRO B 1 73 ? 1.078 19.859 18.188 1 98.19 73 PRO B CA 1
ATOM 1828 C C . PRO B 1 73 ? 1.673 18.766 17.297 1 98.19 73 PRO B C 1
ATOM 1830 O O . PRO B 1 73 ? 2.338 19.062 16.312 1 98.19 73 PRO B O 1
ATOM 1833 N N . GLY B 1 74 ? 1.541 17.562 17.766 1 98.44 74 GLY B N 1
ATOM 1834 C CA . GLY B 1 74 ? 2.047 16.406 17.047 1 98.44 74 GLY B CA 1
ATOM 1835 C C . GLY B 1 74 ? 1.402 15.102 17.5 1 98.44 74 GLY B C 1
ATOM 1836 O O . GLY B 1 74 ? 0.505 15.102 18.344 1 98.44 74 GLY B O 1
ATOM 1837 N N . TYR B 1 75 ? 1.725 14.031 16.828 1 98.62 75 TYR B N 1
ATOM 1838 C CA . TYR B 1 75 ? 1.123 12.742 17.141 1 98.62 75 TYR B CA 1
ATOM 1839 C C . TYR B 1 75 ? 2.008 11.602 16.672 1 98.62 75 TYR B C 1
ATOM 1841 O O . TYR B 1 75 ? 2.939 11.805 15.883 1 98.62 75 TYR B O 1
ATOM 1849 N N . ASP B 1 76 ? 1.787 10.477 17.234 1 98.75 76 ASP B N 1
ATOM 1850 C CA . ASP B 1 76 ? 2.459 9.266 16.766 1 98.75 76 ASP B CA 1
ATOM 1851 C C . ASP B 1 76 ? 1.762 8.695 15.531 1 98.75 76 ASP B C 1
ATOM 1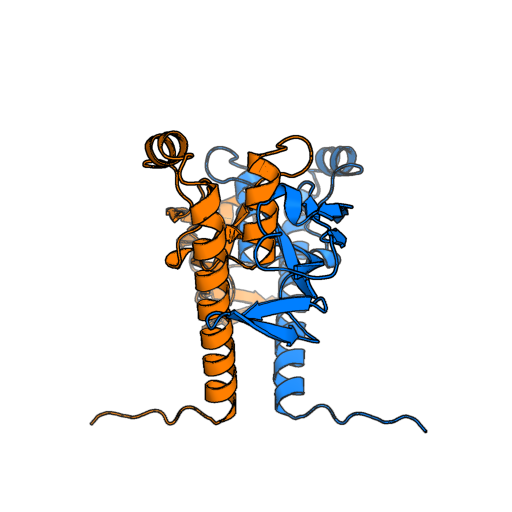853 O O . ASP B 1 76 ? 0.764 7.98 15.648 1 98.75 76 ASP B O 1
ATOM 1857 N N . ALA B 1 77 ? 2.371 8.969 14.367 1 98.81 77 ALA B N 1
ATOM 1858 C CA . ALA B 1 77 ? 1.786 8.516 13.102 1 98.81 77 ALA B CA 1
ATOM 1859 C C . ALA B 1 77 ? 2.168 7.07 12.805 1 98.81 77 ALA B C 1
ATOM 1861 O O . ALA B 1 77 ? 1.419 6.348 12.148 1 98.81 77 ALA B O 1
ATOM 1862 N N . PHE B 1 78 ? 3.324 6.688 13.242 1 98.62 78 PHE B N 1
ATOM 1863 C CA . PHE B 1 78 ? 3.959 5.418 12.906 1 98.62 78 PHE B CA 1
ATOM 1864 C C . PHE B 1 78 ? 4.164 5.305 11.398 1 98.62 78 PHE B C 1
ATOM 1866 O O . PHE B 1 78 ? 3.801 6.211 10.648 1 98.62 78 PHE B O 1
ATOM 1873 N N . GLU B 1 79 ? 4.898 4.324 10.984 1 98.31 79 GLU B N 1
ATOM 1874 C CA . GLU B 1 79 ? 5.117 4.016 9.57 1 98.31 79 GLU B CA 1
ATOM 1875 C C . GLU B 1 79 ? 5.281 2.512 9.359 1 98.31 79 GLU B C 1
ATOM 1877 O O . GLU B 1 79 ? 5.543 1.769 10.305 1 98.31 79 GLU B O 1
ATOM 1882 N N . CYS B 1 80 ? 4.957 2.092 8.156 1 98.06 80 CYS B N 1
ATOM 1883 C CA . CYS B 1 80 ? 5.242 0.72 7.75 1 98.06 80 CYS B CA 1
ATOM 1884 C C . CYS B 1 80 ? 6.555 0.638 6.98 1 98.06 80 CYS B C 1
ATOM 1886 O O . CYS B 1 80 ? 6.742 1.339 5.984 1 98.06 80 CYS B O 1
ATOM 1888 N N . ALA B 1 81 ? 7.43 -0.167 7.504 1 95.88 81 ALA B N 1
ATOM 1889 C CA . ALA B 1 81 ? 8.742 -0.302 6.879 1 95.88 81 ALA B CA 1
ATOM 1890 C C . ALA B 1 81 ? 9.234 -1.745 6.941 1 95.88 81 ALA B C 1
ATOM 1892 O O . ALA B 1 81 ? 8.734 -2.545 7.734 1 95.88 81 ALA B O 1
ATOM 1893 N N . GLY B 1 82 ? 10.25 -2.018 6.094 1 94.81 82 GLY B N 1
ATOM 1894 C CA . GLY B 1 82 ? 10.805 -3.359 6.004 1 94.81 82 GLY B CA 1
ATOM 1895 C C . GLY B 1 82 ? 10.547 -4.023 4.668 1 94.81 82 GLY B C 1
ATOM 1896 O O . GLY B 1 82 ? 9.977 -3.408 3.762 1 94.81 82 GLY B O 1
ATOM 1897 N N . VAL B 1 83 ? 10.914 -5.277 4.547 1 94.44 83 VAL B N 1
ATOM 1898 C CA . VAL B 1 83 ? 10.906 -5.965 3.262 1 94.44 83 VAL B CA 1
ATOM 1899 C C . VAL B 1 83 ? 9.789 -7 3.234 1 94.44 83 VAL B C 1
ATOM 1901 O O . VAL B 1 83 ? 9.57 -7.719 4.211 1 94.44 83 VAL B O 1
ATOM 1904 N N . CYS B 1 84 ? 9.102 -6.973 2.096 1 94.19 84 CYS B N 1
ATOM 1905 C CA . CYS B 1 84 ? 8.148 -8.039 1.814 1 94.19 84 CYS B CA 1
ATOM 1906 C C . CYS B 1 84 ? 8.828 -9.203 1.103 1 94.19 84 CYS B C 1
ATOM 1908 O O . CYS B 1 84 ? 9.047 -9.156 -0.109 1 94.19 84 CYS B O 1
ATOM 1910 N N . SER B 1 85 ? 9.117 -10.195 1.883 1 89.12 85 SER B N 1
ATOM 1911 C CA . SER B 1 85 ? 9.836 -11.352 1.35 1 89.12 85 SER B CA 1
ATOM 1912 C C . SER B 1 85 ? 8.992 -12.617 1.436 1 89.12 85 SER B C 1
ATOM 1914 O O . SER B 1 85 ? 8.258 -12.82 2.408 1 89.12 85 SER B O 1
ATOM 1916 N N . TYR B 1 86 ? 9.258 -13.445 0.441 1 87.12 86 TYR B N 1
ATOM 1917 C CA . TYR B 1 86 ? 8.492 -14.688 0.405 1 87.12 86 TYR B CA 1
ATOM 1918 C C . TYR B 1 86 ? 9.047 -15.695 1.401 1 87.12 86 TYR B C 1
ATOM 1920 O O . TYR B 1 86 ? 10.266 -15.82 1.552 1 87.12 86 TYR B O 1
ATOM 1928 N N . PRO B 1 87 ? 8.227 -16.359 2.172 1 87.94 87 PRO B N 1
ATOM 1929 C CA . PRO B 1 87 ? 6.758 -16.359 2.17 1 87.94 87 PRO B CA 1
ATOM 1930 C C . PRO B 1 87 ? 6.164 -15.188 2.938 1 87.94 87 PRO B C 1
ATOM 1932 O O . PRO B 1 87 ? 6.727 -14.758 3.951 1 87.94 87 PRO B O 1
ATOM 1935 N N . LEU B 1 88 ? 5.16 -14.641 2.33 1 87.56 88 LEU B N 1
ATOM 1936 C CA . LEU B 1 88 ? 4.457 -13.562 3.014 1 87.56 88 LEU B CA 1
ATOM 1937 C C . LEU B 1 88 ? 3.543 -14.117 4.105 1 87.56 88 LEU B C 1
ATOM 1939 O O . LEU B 1 88 ? 2.553 -14.789 3.809 1 87.56 88 LEU B O 1
ATOM 1943 N N . THR B 1 89 ? 3.889 -13.859 5.324 1 84.12 89 THR B N 1
ATOM 1944 C CA . THR B 1 89 ? 3.152 -14.406 6.457 1 84.12 89 THR B CA 1
ATOM 1945 C C . THR B 1 89 ? 1.74 -13.836 6.516 1 84.12 89 THR B C 1
ATOM 1947 O O . THR B 1 89 ? 1.478 -12.758 5.969 1 84.12 89 THR B O 1
ATOM 1950 N N . LYS B 1 90 ? 0.927 -14.562 7.227 1 82.94 90 LYS B N 1
ATOM 1951 C CA . LYS B 1 90 ? -0.494 -14.234 7.301 1 82.94 90 LYS B CA 1
ATOM 1952 C C . LYS B 1 90 ? -0.707 -12.867 7.938 1 82.94 90 LYS B C 1
ATOM 1954 O O . LYS B 1 90 ? -1.65 -12.148 7.586 1 82.94 90 LYS B O 1
ATOM 1959 N N . HIS B 1 91 ? 0.096 -12.484 8.836 1 87.88 91 HIS B N 1
ATOM 1960 C CA . HIS B 1 91 ? -0.101 -11.227 9.547 1 87.88 91 HIS B CA 1
ATOM 1961 C C . HIS B 1 91 ? 0.107 -10.031 8.625 1 87.88 91 HIS B C 1
ATOM 1963 O O . HIS B 1 91 ? -0.329 -8.922 8.93 1 87.88 91 HIS B O 1
ATOM 1969 N N . LEU B 1 92 ? 0.772 -10.336 7.484 1 91.62 92 LEU B N 1
ATOM 1970 C CA . LEU B 1 92 ? 0.99 -9.273 6.512 1 91.62 92 LEU B CA 1
ATOM 1971 C C . LEU B 1 92 ? -0.206 -9.141 5.574 1 91.62 92 LEU B C 1
ATOM 1973 O O . LEU B 1 92 ? -0.234 -8.258 4.715 1 91.62 92 LEU B O 1
ATOM 1977 N N . THR B 1 93 ? -1.142 -9.922 5.703 1 90.75 93 THR B N 1
ATOM 1978 C CA . THR B 1 93 ? -2.381 -9.914 4.934 1 90.75 93 THR B CA 1
ATOM 1979 C C . THR B 1 93 ? -2.105 -9.602 3.469 1 90.75 93 THR B C 1
ATOM 1981 O O . THR B 1 93 ? -2.697 -8.68 2.904 1 90.75 93 THR B O 1
ATOM 1984 N N . PRO B 1 94 ? -1.259 -10.406 2.834 1 94.94 94 PRO B N 1
ATOM 1985 C CA . PRO B 1 94 ? -0.922 -10.102 1.441 1 94.94 94 PRO B CA 1
ATOM 1986 C C . PRO B 1 94 ? -2.084 -10.352 0.484 1 94.94 94 PRO B C 1
ATOM 1988 O O . PRO B 1 94 ? -2.852 -11.297 0.673 1 94.94 94 PRO B O 1
ATOM 1991 N N . THR B 1 95 ? -2.225 -9.438 -0.513 1 95.56 95 THR B N 1
ATOM 1992 C CA . THR B 1 95 ? -3.115 -9.75 -1.626 1 95.56 95 THR B CA 1
ATOM 1993 C C . THR B 1 95 ? -2.529 -10.859 -2.496 1 95.56 95 THR B C 1
ATOM 1995 O O . THR B 1 95 ? -1.324 -11.117 -2.457 1 95.56 95 THR B O 1
ATOM 1998 N N . LYS B 1 96 ? -3.385 -11.531 -3.232 1 94.94 96 LYS B N 1
ATOM 1999 C CA . LYS B 1 96 ? -2.881 -12.508 -4.191 1 94.94 96 LYS B CA 1
ATOM 2000 C C . LYS B 1 96 ? -1.887 -11.875 -5.156 1 94.94 96 LYS B C 1
ATOM 2002 O O . LYS B 1 96 ? -0.856 -12.469 -5.477 1 94.94 96 LYS B O 1
ATOM 2007 N N . HIS B 1 97 ? -2.221 -10.664 -5.543 1 98 97 HIS B N 1
ATOM 2008 C CA . HIS B 1 97 ? -1.312 -9.953 -6.438 1 98 97 HIS B CA 1
ATOM 2009 C C . HIS B 1 97 ? 0.053 -9.75 -5.789 1 98 97 HIS B C 1
ATOM 2011 O O . HIS B 1 97 ? 1.086 -9.891 -6.449 1 98 97 HIS B O 1
ATOM 2017 N N . ALA B 1 98 ? 0.042 -9.375 -4.547 1 97.5 98 ALA B N 1
ATOM 2018 C CA . ALA B 1 98 ? 1.3 -9.164 -3.836 1 97.5 98 ALA B CA 1
ATOM 2019 C C . ALA B 1 98 ? 2.131 -10.445 -3.801 1 97.5 98 ALA B C 1
ATOM 2021 O O . ALA B 1 98 ? 3.354 -10.398 -3.945 1 97.5 98 ALA B O 1
ATOM 2022 N N . ILE B 1 99 ? 1.494 -11.555 -3.588 1 95.12 99 ILE B N 1
ATOM 2023 C CA . ILE B 1 99 ? 2.178 -12.844 -3.578 1 95.12 99 ILE B CA 1
ATOM 2024 C C . ILE B 1 99 ? 2.793 -13.117 -4.949 1 95.12 99 ILE B C 1
ATOM 2026 O O . ILE B 1 99 ? 3.977 -13.445 -5.051 1 95.12 99 ILE B O 1
ATOM 2030 N N . VAL B 1 100 ? 2.021 -12.906 -5.988 1 95.94 100 VAL B N 1
ATOM 2031 C CA . VAL B 1 100 ? 2.463 -13.148 -7.359 1 95.94 100 VAL B CA 1
ATOM 2032 C C . VAL B 1 100 ? 3.656 -12.25 -7.68 1 95.94 100 VAL B C 1
ATOM 2034 O O . VAL B 1 100 ? 4.68 -12.727 -8.18 1 95.94 100 VAL B O 1
ATOM 2037 N N . GLN B 1 101 ? 3.479 -10.984 -7.387 1 96.62 101 GLN B N 1
ATOM 2038 C CA . GLN B 1 101 ? 4.531 -10.016 -7.676 1 96.62 101 GLN B CA 1
ATOM 2039 C C . GLN B 1 101 ? 5.828 -10.375 -6.957 1 96.62 101 GLN B C 1
ATOM 2041 O O . GLN B 1 101 ? 6.914 -10.25 -7.523 1 96.62 101 GLN B O 1
ATOM 2046 N N . THR B 1 102 ? 5.695 -10.742 -5.703 1 94.88 102 THR B N 1
ATOM 2047 C CA . THR B 1 102 ? 6.863 -11.125 -4.918 1 94.88 102 THR B CA 1
ATOM 2048 C C . THR B 1 102 ? 7.539 -12.359 -5.512 1 94.88 102 THR B C 1
ATOM 2050 O O . THR B 1 102 ? 8.766 -12.414 -5.605 1 94.88 102 THR B O 1
ATOM 2053 N N . LEU B 1 103 ? 6.766 -13.32 -5.91 1 93.44 103 LEU B N 1
ATOM 2054 C CA . LEU B 1 103 ? 7.316 -14.531 -6.523 1 93.44 103 LEU B CA 1
ATOM 2055 C C . LEU B 1 103 ? 8.031 -14.195 -7.828 1 93.44 103 LEU B C 1
ATOM 2057 O O . LEU B 1 103 ? 9.102 -14.734 -8.109 1 93.44 103 LEU B O 1
ATOM 2061 N N . VAL B 1 104 ? 7.422 -13.344 -8.625 1 95.38 104 VAL B N 1
ATOM 2062 C CA . VAL B 1 104 ? 8.055 -12.922 -9.875 1 95.38 104 VAL B CA 1
ATOM 2063 C C . VAL B 1 104 ? 9.391 -12.25 -9.57 1 95.38 104 VAL B C 1
ATOM 2065 O O . VAL B 1 104 ? 10.391 -12.508 -10.242 1 95.38 104 VAL B O 1
ATOM 2068 N N . SER B 1 105 ? 9.328 -11.375 -8.562 1 93.88 105 SER B N 1
ATOM 2069 C CA . SER B 1 105 ? 10.523 -10.609 -8.227 1 93.88 105 SER B CA 1
ATOM 2070 C C . SER B 1 105 ? 11.656 -11.523 -7.773 1 93.88 105 SER B C 1
ATOM 2072 O O . SER B 1 105 ? 12.828 -11.188 -7.934 1 93.88 105 SER B O 1
ATOM 2074 N N . ILE B 1 106 ? 11.359 -12.609 -7.156 1 88.94 106 ILE B N 1
ATOM 2075 C CA . ILE B 1 106 ? 12.367 -13.562 -6.688 1 88.94 106 ILE B CA 1
ATOM 2076 C C . ILE B 1 106 ? 13.078 -14.188 -7.883 1 88.94 106 ILE B C 1
ATOM 2078 O O . ILE B 1 106 ? 14.305 -14.297 -7.895 1 88.94 106 ILE B O 1
ATOM 2082 N N . ASN B 1 107 ? 12.344 -14.516 -8.867 1 88.44 107 ASN B N 1
ATOM 2083 C CA . ASN B 1 107 ? 12.891 -15.211 -10.031 1 88.44 107 ASN B CA 1
ATOM 2084 C C . ASN B 1 107 ? 13.477 -14.227 -11.047 1 88.44 107 ASN B C 1
ATOM 2086 O O . ASN B 1 107 ? 14.438 -14.547 -11.75 1 88.44 107 ASN B O 1
ATOM 2090 N N . SER B 1 108 ? 12.766 -13.07 -11.141 1 92.69 108 SER B N 1
ATOM 2091 C CA . SER B 1 108 ? 13.156 -12.047 -12.109 1 92.69 108 SER B CA 1
ATOM 2092 C C . SER B 1 108 ? 13.047 -10.648 -11.516 1 92.69 108 SER B C 1
ATOM 2094 O O . SER B 1 108 ? 12.125 -9.898 -11.844 1 92.69 108 SER B O 1
ATOM 2096 N N . PRO B 1 109 ? 14.078 -10.297 -10.797 1 92.12 109 PRO B N 1
ATOM 2097 C CA . PRO B 1 109 ? 14.031 -9 -10.117 1 92.12 109 PRO B CA 1
ATOM 2098 C C . PRO B 1 109 ? 13.961 -7.828 -11.094 1 92.12 109 PRO B C 1
ATOM 2100 O O . PRO B 1 109 ? 13.5 -6.746 -10.727 1 92.12 109 PRO B O 1
ATOM 2103 N N . GLN B 1 110 ? 14.344 -7.996 -12.328 1 94.31 110 GLN B N 1
ATOM 2104 C CA . GLN B 1 110 ? 14.352 -6.918 -13.312 1 94.31 110 GLN B CA 1
ATOM 2105 C C . GLN B 1 110 ? 12.961 -6.703 -13.906 1 94.31 110 GLN B C 1
ATOM 2107 O O . GLN B 1 110 ? 12.695 -5.668 -14.523 1 94.31 110 GLN B O 1
ATOM 2112 N N . ARG B 1 111 ? 12.133 -7.688 -13.633 1 94.31 111 ARG B N 1
ATOM 2113 C CA . ARG B 1 111 ? 10.805 -7.625 -14.242 1 94.31 111 ARG B CA 1
ATOM 2114 C C . ARG B 1 111 ? 9.797 -7 -13.289 1 94.31 111 ARG B C 1
ATOM 2116 O O . ARG B 1 111 ? 8.82 -6.379 -13.727 1 94.31 111 ARG B O 1
ATOM 2123 N N . ALA B 1 112 ? 10.055 -7.285 -12.062 1 93.75 112 ALA B N 1
ATOM 2124 C CA . ALA B 1 112 ? 9.086 -6.781 -11.094 1 93.75 112 ALA B CA 1
ATOM 2125 C C . ALA B 1 112 ? 9.758 -6.512 -9.742 1 93.75 112 ALA B C 1
ATOM 2127 O O . ALA B 1 112 ? 10.602 -7.293 -9.297 1 93.75 112 ALA B O 1
ATOM 2128 N N . ALA B 1 113 ? 9.352 -5.371 -9.172 1 91.19 113 ALA B N 1
ATOM 2129 C CA . ALA B 1 113 ? 9.766 -5.133 -7.789 1 91.19 113 ALA B CA 1
ATOM 2130 C C . ALA B 1 113 ? 8.969 -6 -6.82 1 91.19 113 ALA B C 1
ATOM 2132 O O . ALA B 1 113 ? 7.938 -6.566 -7.188 1 91.19 113 ALA B O 1
ATOM 2133 N N . ARG B 1 114 ? 9.5 -6.184 -5.629 1 92.69 114 ARG B N 1
ATOM 2134 C CA . ARG B 1 114 ? 8.734 -6.836 -4.57 1 92.69 114 ARG B CA 1
ATOM 2135 C C . ARG B 1 114 ? 7.52 -6.004 -4.18 1 92.69 114 ARG B C 1
ATOM 2137 O O . ARG B 1 114 ? 7.461 -4.809 -4.469 1 92.69 114 ARG B O 1
ATOM 2144 N N . ALA B 1 115 ? 6.605 -6.711 -3.576 1 96.94 115 ALA B N 1
ATOM 2145 C CA . ALA B 1 115 ? 5.504 -5.973 -2.963 1 96.94 115 ALA B CA 1
ATOM 2146 C C . ALA B 1 115 ? 6.02 -4.969 -1.937 1 96.94 115 ALA B C 1
ATOM 2148 O O . ALA B 1 115 ? 7.113 -5.137 -1.39 1 96.94 115 ALA B O 1
ATOM 2149 N N . CYS B 1 116 ? 5.238 -3.988 -1.676 1 97.56 116 CYS B N 1
ATOM 2150 C CA . CYS B 1 116 ? 5.668 -2.908 -0.795 1 97.56 116 CYS B CA 1
ATOM 2151 C C . CYS B 1 116 ? 4.996 -3.016 0.568 1 97.56 116 CYS B C 1
ATOM 2153 O O . CYS B 1 116 ? 3.822 -3.377 0.66 1 97.56 116 CYS B O 1
ATOM 2155 N N . CYS B 1 117 ? 5.734 -2.689 1.56 1 97.81 117 CYS B N 1
ATOM 2156 C CA . CYS B 1 117 ? 5.211 -2.625 2.92 1 97.81 117 CYS B CA 1
ATOM 2157 C C . CYS B 1 117 ? 4.418 -1.343 3.139 1 97.81 117 CYS B C 1
ATOM 2159 O O . CYS B 1 117 ? 4.973 -0.245 3.068 1 97.81 117 CYS B O 1
ATOM 2161 N N . VAL B 1 118 ? 3.104 -1.524 3.395 1 98.56 118 VAL B N 1
ATOM 2162 C CA . VAL B 1 118 ? 2.27 -0.329 3.463 1 98.56 118 VAL B CA 1
ATOM 2163 C C . VAL B 1 118 ? 1.236 -0.481 4.574 1 98.56 118 VAL B C 1
ATOM 2165 O O . VAL B 1 118 ? 0.94 -1.598 5.008 1 98.56 118 VAL B O 1
ATOM 2168 N N . PRO B 1 119 ? 0.653 0.66 5.012 1 98.44 119 PRO B N 1
ATOM 2169 C CA . PRO B 1 119 ? -0.468 0.549 5.949 1 98.44 119 PRO B CA 1
ATOM 2170 C C . PRO B 1 119 ? -1.688 -0.127 5.328 1 98.44 119 PRO B C 1
ATOM 2172 O O . PRO B 1 119 ? -2.121 0.25 4.238 1 98.44 119 PRO B O 1
ATOM 2175 N N . THR B 1 120 ? -2.215 -1.131 6.039 1 97.69 120 THR B N 1
ATOM 2176 C CA . THR B 1 120 ? -3.434 -1.783 5.574 1 97.69 120 THR B CA 1
ATOM 2177 C C . THR B 1 120 ? -4.641 -1.308 6.375 1 97.69 120 THR B C 1
ATOM 2179 O O . THR B 1 120 ? -5.785 -1.483 5.945 1 97.69 120 THR B O 1
ATOM 2182 N N . LYS B 1 121 ? -4.367 -0.781 7.512 1 97.94 121 LYS B N 1
ATOM 2183 C CA . LYS B 1 121 ? -5.383 -0.169 8.367 1 97.94 121 LYS B CA 1
ATOM 2184 C C . LYS B 1 121 ? -4.855 1.106 9.016 1 97.94 121 LYS B C 1
ATOM 2186 O O . LYS B 1 121 ? -3.713 1.151 9.469 1 97.94 121 LYS B O 1
ATOM 2191 N N . LEU B 1 122 ? -5.742 2.092 9.07 1 98.62 122 LEU B N 1
ATOM 2192 C CA . LEU B 1 122 ? -5.371 3.373 9.664 1 98.62 122 LEU B CA 1
ATOM 2193 C C . LEU B 1 122 ? -6.387 3.795 10.727 1 98.62 122 LEU B C 1
ATOM 2195 O O . LEU B 1 122 ? -7.59 3.594 10.555 1 98.62 122 LEU B O 1
ATOM 2199 N N . ASP B 1 123 ? -5.883 4.453 11.758 1 98.75 123 ASP B N 1
ATOM 2200 C CA . ASP B 1 123 ? -6.727 4.961 12.836 1 98.75 123 ASP B CA 1
ATOM 2201 C C . ASP B 1 123 ? -6.82 6.484 12.789 1 98.75 123 ASP B C 1
ATOM 2203 O O . ASP B 1 123 ? -5.938 7.148 12.242 1 98.75 123 ASP B O 1
ATOM 2207 N N . PRO B 1 124 ? -7.91 6.977 13.391 1 98.31 124 PRO B N 1
ATOM 2208 C CA . PRO B 1 124 ? -8.062 8.43 13.461 1 98.31 124 PRO B CA 1
ATOM 2209 C C . PRO B 1 124 ? -7.332 9.047 14.648 1 98.31 124 PRO B C 1
ATOM 2211 O O . PRO B 1 124 ? -6.867 8.328 15.531 1 98.31 124 PRO B O 1
ATOM 2214 N N . ILE B 1 125 ? -7.191 10.297 14.594 1 98.38 125 ILE B N 1
ATOM 2215 C CA . ILE B 1 125 ? -6.848 11.102 15.758 1 98.38 125 ILE B CA 1
ATOM 2216 C C . ILE B 1 125 ? -7.871 12.219 15.938 1 98.38 125 ILE B C 1
ATOM 2218 O O . ILE B 1 125 ? -8.672 12.484 15.031 1 98.38 125 ILE B O 1
ATOM 2222 N N . SER B 1 126 ? -7.902 12.734 17.172 1 98.12 126 SER B N 1
ATOM 2223 C CA . SER B 1 126 ? -8.703 13.93 17.406 1 98.12 126 SER B CA 1
ATOM 2224 C C . SER B 1 126 ? -7.914 15.195 17.078 1 98.12 126 SER B C 1
ATOM 2226 O O . SER B 1 126 ? -6.734 15.305 17.422 1 98.12 126 SER B O 1
ATOM 2228 N N . LEU B 1 127 ? -8.625 16.109 16.391 1 97.31 127 LEU B N 1
ATOM 2229 C CA . LEU B 1 127 ? -7.965 17.328 15.961 1 97.31 127 LEU B CA 1
ATOM 2230 C C . LEU B 1 127 ? -8.82 18.547 16.297 1 97.31 127 LEU B C 1
ATOM 2232 O O . LEU B 1 127 ? -10.047 18.516 16.141 1 97.31 127 LEU B O 1
ATOM 2236 N N . LEU B 1 128 ? -8.18 19.547 16.781 1 97.81 128 LEU B N 1
ATOM 2237 C CA . LEU B 1 128 ? -8.695 20.906 16.797 1 97.81 128 LEU B CA 1
ATOM 2238 C C . LEU B 1 128 ? -8.078 21.734 15.672 1 97.81 128 LEU B C 1
ATOM 2240 O O . LEU B 1 128 ? -6.859 21.875 15.594 1 97.81 128 LEU B O 1
ATOM 2244 N N . TYR B 1 129 ? -8.93 22.203 14.711 1 95.31 129 TYR B N 1
ATOM 2245 C CA . TYR B 1 129 ? -8.328 22.844 13.547 1 95.31 129 TYR B CA 1
ATOM 2246 C C . TYR B 1 129 ? -9.227 23.953 13.016 1 95.31 129 TYR B C 1
ATOM 2248 O O . TYR B 1 129 ? -10.375 24.094 13.445 1 95.31 129 TYR B O 1
ATOM 2256 N N . LEU B 1 130 ? -8.602 24.828 12.164 1 93.69 130 LEU B N 1
ATOM 2257 C CA . LEU B 1 130 ? -9.344 25.844 11.43 1 93.69 130 LEU B CA 1
ATOM 2258 C C . LEU B 1 130 ? -9.93 25.281 10.141 1 93.69 130 LEU B C 1
ATOM 2260 O O . LEU B 1 130 ? -9.18 24.828 9.266 1 93.69 130 LEU B O 1
ATOM 2264 N N . ASP B 1 131 ? -11.219 25.25 10.023 1 88.25 131 ASP B N 1
ATOM 2265 C CA . ASP B 1 131 ? -11.82 24.672 8.82 1 88.25 131 ASP B CA 1
ATOM 2266 C C . ASP B 1 131 ? -11.727 25.641 7.645 1 88.25 131 ASP B C 1
ATOM 2268 O O . ASP B 1 131 ? -11.062 26.672 7.73 1 88.25 131 ASP B O 1
ATOM 2272 N N . GLU B 1 132 ? -12.352 25.219 6.504 1 84.81 132 GLU B N 1
ATOM 2273 C CA . GLU B 1 132 ? -12.234 25.984 5.266 1 84.81 132 GLU B CA 1
ATOM 2274 C C . GLU B 1 132 ? -12.773 27.406 5.434 1 84.81 132 GLU B C 1
ATOM 2276 O O . GLU B 1 132 ? -12.344 28.328 4.734 1 84.81 132 GLU B O 1
ATOM 2281 N N . THR B 1 133 ? -13.625 27.641 6.375 1 89.25 133 THR B N 1
ATOM 2282 C CA . THR B 1 133 ? -14.227 28.953 6.602 1 89.25 133 THR B CA 1
ATOM 2283 C C . THR B 1 133 ? -13.461 29.734 7.668 1 89.25 133 THR B C 1
ATOM 2285 O O . THR B 1 133 ? -13.812 30.859 7.996 1 89.25 133 THR B O 1
ATOM 2288 N N . GLY B 1 134 ? -12.539 29.141 8.242 1 88.44 134 GLY B N 1
ATOM 2289 C CA . GLY B 1 134 ? -11.742 29.797 9.266 1 88.44 134 GLY B CA 1
ATOM 2290 C C . GLY B 1 134 ? -12.305 29.625 10.664 1 88.44 134 GLY B C 1
ATOM 2291 O O . GLY B 1 134 ? -11.898 30.328 11.594 1 88.44 134 GLY B O 1
ATOM 2292 N N . VAL B 1 135 ? -13.227 28.766 10.75 1 93.44 135 VAL B N 1
ATOM 2293 C CA . VAL B 1 135 ? -13.852 28.516 12.047 1 93.44 135 VAL B CA 1
ATOM 2294 C C . VAL B 1 135 ? -13.117 27.391 12.766 1 93.44 135 VAL B C 1
ATOM 2296 O O . VAL B 1 135 ? -12.758 26.375 12.156 1 93.44 135 VAL B O 1
ATOM 2299 N N . VAL B 1 136 ? -12.883 27.625 14.07 1 95.25 136 VAL B N 1
ATOM 2300 C CA . VAL B 1 136 ? -12.242 26.594 14.891 1 95.25 136 VAL B CA 1
ATOM 2301 C C . VAL B 1 136 ? -13.18 25.391 15.055 1 95.25 136 VAL B C 1
ATOM 2303 O O . VAL B 1 136 ? -14.312 25.547 15.5 1 95.25 136 VAL B O 1
ATOM 2306 N N . THR B 1 137 ? -12.711 24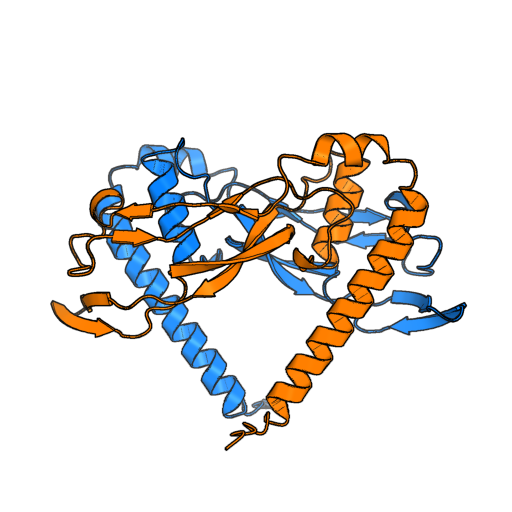.25 14.648 1 95.88 137 THR B N 1
ATOM 2307 C CA . THR B 1 137 ? -13.531 23.047 14.664 1 95.88 137 THR B CA 1
ATOM 2308 C C . THR B 1 137 ? -12.789 21.891 15.344 1 95.88 137 THR B C 1
ATOM 2310 O O . THR B 1 137 ? -11.578 21.734 15.156 1 95.88 137 THR B O 1
ATOM 2313 N N . TYR B 1 138 ? -13.625 21.172 16.188 1 96.75 138 TYR B N 1
ATOM 2314 C CA . TYR B 1 138 ? -13.086 19.969 16.797 1 96.75 138 TYR B CA 1
ATOM 2315 C C . TYR B 1 138 ? -13.617 18.719 16.094 1 96.75 138 TYR B C 1
ATOM 2317 O O . TYR B 1 138 ? -14.828 18.547 15.945 1 96.75 138 TYR B O 1
ATOM 2325 N N . LYS B 1 139 ? -12.672 17.906 15.609 1 95.88 139 LYS B N 1
ATOM 2326 C CA . LYS B 1 139 ? -13.031 16.625 15.016 1 95.88 139 LYS B CA 1
ATOM 2327 C C . LYS B 1 139 ? -12.477 15.469 15.836 1 95.88 139 LYS B C 1
ATOM 2329 O O . LYS B 1 139 ? -11.266 15.258 15.891 1 95.88 139 LYS B O 1
ATOM 2334 N N . TYR B 1 140 ? -13.484 14.695 16.344 1 96.94 140 TYR B N 1
ATOM 2335 C CA . TYR B 1 140 ? -13.109 13.602 17.234 1 96.94 140 TYR B CA 1
ATOM 2336 C C . TYR B 1 140 ? -12.398 12.492 16.484 1 96.94 140 TYR B C 1
ATOM 2338 O O . TYR B 1 140 ? -11.422 11.922 16.969 1 96.94 140 TYR B O 1
ATOM 2346 N N . LYS B 1 141 ? -12.867 12.195 15.273 1 97.12 141 LYS B N 1
ATOM 2347 C CA . LYS B 1 141 ? -12.273 11.133 14.461 1 97.12 141 LYS B CA 1
ATOM 2348 C C . LYS B 1 141 ? -11.836 11.672 13.094 1 97.12 141 LYS B C 1
ATOM 2350 O O . LYS B 1 141 ? -12.57 11.555 12.117 1 97.12 141 LYS B O 1
ATOM 2355 N N . TYR B 1 142 ? -10.695 12.273 13.203 1 95.62 142 TYR B N 1
ATOM 2356 C CA . TYR B 1 142 ? -10.055 12.633 11.945 1 95.62 142 TYR B CA 1
ATOM 2357 C C . TYR B 1 142 ? -9.312 11.445 11.344 1 95.62 142 TYR B C 1
ATOM 2359 O O . TYR B 1 142 ? -8.219 11.102 11.797 1 95.62 142 TYR B O 1
ATOM 2367 N N . GLU B 1 143 ? -9.844 10.82 10.328 1 96.19 143 GLU B N 1
ATOM 2368 C CA . GLU B 1 143 ? -9.508 9.469 9.891 1 96.19 143 GLU B CA 1
ATOM 2369 C C . GLU B 1 143 ? -8.172 9.438 9.148 1 96.19 143 GLU B C 1
ATOM 2371 O O . GLU B 1 143 ? -7.703 10.477 8.672 1 96.19 143 GLU B O 1
ATOM 2376 N N . GLY B 1 144 ? -7.535 8.297 9.125 1 97.56 144 GLY B N 1
ATOM 2377 C CA . GLY B 1 144 ? -6.449 8.023 8.203 1 97.56 144 GLY B CA 1
ATOM 2378 C C . GLY B 1 144 ? -5.117 8.594 8.648 1 97.56 144 GLY B C 1
ATOM 2379 O O . GLY B 1 144 ? -4.266 8.922 7.824 1 97.56 144 GLY B O 1
ATOM 2380 N N . MET B 1 145 ? -4.934 8.727 10 1 98.12 145 MET B N 1
ATOM 2381 C CA . MET B 1 145 ? -3.777 9.492 10.453 1 98.12 145 MET B CA 1
ATOM 2382 C C . MET B 1 145 ? -2.701 8.57 11.016 1 98.12 145 MET B C 1
ATOM 2384 O O . MET B 1 145 ? -1.507 8.844 10.867 1 98.12 145 MET B O 1
ATOM 2388 N N . VAL B 1 146 ? -3.156 7.438 11.602 1 98.81 146 VAL B N 1
ATOM 2389 C CA . VAL B 1 146 ? -2.23 6.625 12.383 1 98.81 146 VAL B CA 1
ATOM 2390 C C . VAL B 1 146 ? -2.191 5.207 11.828 1 98.81 146 VAL B C 1
ATOM 2392 O O . VAL B 1 146 ? -3.236 4.594 11.602 1 98.81 146 VAL B O 1
ATOM 2395 N N . VAL B 1 147 ? -0.958 4.68 11.633 1 98.75 147 VAL B N 1
ATOM 2396 C CA . VAL B 1 147 ? -0.842 3.293 11.195 1 98.75 147 VAL B CA 1
ATOM 2397 C C . VAL B 1 147 ? -1.333 2.363 12.305 1 98.75 147 VAL B C 1
ATOM 2399 O O . VAL B 1 147 ? -0.84 2.416 13.43 1 98.75 147 VAL B O 1
ATOM 2402 N N . ALA B 1 148 ? -2.293 1.537 11.922 1 98.69 148 ALA B N 1
ATOM 2403 C CA . ALA B 1 148 ? -2.758 0.504 12.844 1 98.69 148 ALA B CA 1
ATOM 2404 C C . ALA B 1 148 ? -2.16 -0.855 12.492 1 98.69 148 ALA B C 1
ATOM 2406 O O . ALA B 1 148 ? -1.771 -1.618 13.383 1 98.69 148 ALA B O 1
ATOM 2407 N N . GLU B 1 149 ? -2.148 -1.146 11.211 1 98.31 149 GLU B N 1
ATOM 2408 C CA . GLU B 1 149 ? -1.64 -2.42 10.711 1 98.31 149 GLU B CA 1
ATOM 2409 C C . GLU B 1 149 ? -0.835 -2.227 9.43 1 98.31 149 GLU B C 1
ATOM 2411 O O . GLU B 1 149 ? -1.119 -1.32 8.641 1 98.31 149 GLU B O 1
ATOM 2416 N N . CYS B 1 150 ? 0.179 -3.072 9.312 1 98.12 150 CYS B N 1
ATOM 2417 C CA . CYS B 1 150 ? 0.973 -3.082 8.086 1 98.12 150 CYS B CA 1
ATOM 2418 C C . CYS B 1 150 ? 0.762 -4.379 7.312 1 98.12 150 CYS B C 1
ATOM 2420 O O . CYS B 1 150 ? 0.412 -5.406 7.898 1 98.12 150 CYS B O 1
ATOM 2422 N N . GLY B 1 151 ? 0.977 -4.254 6.055 1 97.81 151 GLY B N 1
ATOM 2423 C CA . GLY B 1 151 ? 0.919 -5.41 5.172 1 97.81 151 GLY B CA 1
ATOM 2424 C C . GLY B 1 151 ? 1.647 -5.195 3.859 1 97.81 151 GLY B C 1
ATOM 2425 O O . GLY B 1 151 ? 2.213 -4.125 3.623 1 97.81 151 GLY B O 1
ATOM 2426 N N . CYS B 1 152 ? 1.621 -6.238 3.016 1 97.25 152 CYS B N 1
ATOM 2427 C CA . CYS B 1 152 ? 2.338 -6.191 1.746 1 97.25 152 CYS B CA 1
ATOM 2428 C C . CYS B 1 152 ? 1.369 -6.074 0.576 1 97.25 152 CYS B C 1
ATOM 2430 O O . CYS B 1 152 ? 0.387 -6.812 0.499 1 97.25 152 CYS B O 1
ATOM 2432 N N . ARG B 1 153 ? 1.654 -5.043 -0.246 1 97.5 153 ARG B N 1
ATOM 2433 C CA . ARG B 1 153 ? 0.81 -4.77 -1.403 1 97.5 153 ARG B CA 1
ATOM 2434 C C . ARG B 1 153 ? 1.652 -4.523 -2.65 1 97.5 153 ARG B C 1
ATOM 2436 O O . ARG B 1 153 ? 2.807 -4.098 -2.555 1 97.5 153 ARG B O 1
#

Foldseek 3Di:
DPPPPPQPPVSVVVVVVLVVQLVVLVVVQVVVCVVVVVVPVVVVVQVPFAWDWAWDKDACVVVPNCVWFPDDRIDTAIWIGGDQAPPFDSQQVDHPVQNVQRVCCVVPVPVGPHFDKGAPAWFFDWTFTQDPVRDTDTDHGPIDRHRDGIHTD/DPPPPPQPPVNVVVVVVLVVQLVVLVVVQVVVCVVVVVCPVVVVVQVPFAWDWAWDKDACVVVPNCVWFPDDRIDTAIWIGGDQAPPFDSQQVDHPVQRVQRVCCVVPVPVGPHFDKGAPAWFFDWTFTQDPVRDTDTDHGPIDRHRDGIHTD